Protein AF-A0A1I5N2N3-F1 (afdb_monomer_lite)

InterPro domains:
  IPR013976 Cyclic di-GMP phosphodiesterase CdgJ, HDOD domain [PF08668] (33-201)

pLDDT: mean 91.15, std 7.07, range [46.75, 98.38]

Structure (mmCIF, N/CA/C/O backbone):
data_AF-A0A1I5N2N3-F1
#
_entry.id   AF-A0A1I5N2N3-F1
#
loop_
_atom_site.group_PDB
_atom_site.id
_atom_site.type_symbol
_atom_site.label_atom_id
_atom_site.label_alt_id
_atom_site.label_comp_id
_atom_site.label_asym_id
_atom_site.label_entity_id
_atom_site.label_seq_id
_atom_site.pdbx_PDB_ins_code
_atom_site.Cartn_x
_atom_site.Cartn_y
_atom_site.Cartn_z
_atom_site.occupancy
_atom_site.B_iso_or_equiv
_atom_site.auth_seq_id
_atom_site.auth_comp_id
_atom_site.auth_asym_id
_atom_site.auth_atom_id
_atom_site.pdbx_PDB_model_num
ATOM 1 N N . MET A 1 1 ? -7.487 -4.007 27.132 1.00 71.62 1 MET A N 1
ATOM 2 C CA . MET A 1 1 ? -7.310 -2.762 26.354 1.00 71.62 1 MET A CA 1
ATOM 3 C C . MET A 1 1 ? -5.910 -2.723 25.769 1.00 71.62 1 MET A C 1
ATOM 5 O O . MET A 1 1 ? -4.965 -3.055 26.474 1.00 71.62 1 MET A O 1
ATOM 9 N N . VAL A 1 2 ? -5.792 -2.312 24.505 1.00 77.75 2 VAL A N 1
ATOM 10 C CA . VAL A 1 2 ? -4.512 -2.146 23.801 1.00 77.75 2 VAL A CA 1
ATOM 11 C C . VAL A 1 2 ? -3.657 -1.084 24.503 1.00 77.75 2 VAL A C 1
ATOM 13 O O . VAL A 1 2 ? -4.123 0.030 24.726 1.00 77.75 2 VAL A O 1
ATOM 16 N N . THR A 1 3 ? -2.402 -1.403 24.818 1.00 80.56 3 THR A N 1
ATOM 17 C CA . THR A 1 3 ? -1.424 -0.465 25.397 1.00 80.56 3 THR A CA 1
ATOM 18 C C . THR A 1 3 ? -0.350 -0.065 24.387 1.00 80.56 3 THR A C 1
ATOM 20 O O . THR A 1 3 ? -0.059 -0.794 23.437 1.00 80.56 3 THR A O 1
ATOM 23 N N . GLN A 1 4 ? 0.319 1.068 24.626 1.00 81.38 4 GLN A N 1
ATOM 24 C CA . GLN A 1 4 ? 1.452 1.511 23.804 1.00 81.38 4 GLN A CA 1
ATOM 25 C C . GLN A 1 4 ? 2.573 0.458 23.736 1.00 81.38 4 GLN A C 1
ATOM 27 O O . GLN A 1 4 ? 3.176 0.258 22.682 1.00 81.38 4 GLN A O 1
ATOM 32 N N . GLN A 1 5 ? 2.831 -0.244 24.846 1.00 82.44 5 GLN A N 1
ATOM 33 C CA . GLN A 1 5 ? 3.831 -1.309 24.896 1.00 82.44 5 GLN A CA 1
ATOM 34 C C . GLN A 1 5 ? 3.435 -2.495 24.011 1.00 82.44 5 GLN A C 1
ATOM 36 O O . GLN A 1 5 ? 4.271 -2.976 23.251 1.00 82.44 5 GLN A O 1
ATOM 41 N N . GLN A 1 6 ? 2.170 -2.924 24.044 1.00 80.62 6 GLN A N 1
ATOM 42 C CA . GLN A 1 6 ? 1.688 -4.002 23.176 1.00 80.62 6 GLN A CA 1
ATOM 43 C C . GLN A 1 6 ? 1.762 -3.614 21.698 1.00 80.62 6 GLN A C 1
ATOM 45 O O . GLN A 1 6 ? 2.182 -4.431 20.885 1.00 80.62 6 GLN A O 1
ATOM 50 N N . ILE A 1 7 ? 1.438 -2.365 21.339 1.00 80.50 7 ILE A N 1
ATOM 51 C CA . ILE A 1 7 ? 1.630 -1.872 19.965 1.00 80.50 7 ILE A CA 1
ATOM 52 C C . ILE A 1 7 ? 3.110 -1.936 19.576 1.00 80.50 7 ILE A C 1
ATOM 54 O O . ILE A 1 7 ? 3.443 -2.425 18.499 1.00 80.50 7 ILE A O 1
ATOM 58 N N . ALA A 1 8 ? 4.016 -1.490 20.451 1.00 81.31 8 ALA A N 1
ATOM 59 C CA . ALA A 1 8 ? 5.451 -1.565 20.193 1.00 81.31 8 ALA A CA 1
ATOM 60 C C . ALA A 1 8 ? 5.943 -3.018 20.052 1.00 81.31 8 ALA A C 1
ATOM 62 O O . ALA A 1 8 ? 6.781 -3.306 19.200 1.00 81.31 8 ALA A O 1
ATOM 63 N N . GLU A 1 9 ? 5.422 -3.949 20.851 1.00 83.06 9 GLU A N 1
ATOM 64 C CA . GLU A 1 9 ? 5.708 -5.384 20.744 1.00 83.06 9 GLU A CA 1
ATOM 65 C C . GLU A 1 9 ? 5.152 -5.995 19.455 1.00 83.06 9 GLU A C 1
ATOM 67 O O . GLU A 1 9 ? 5.827 -6.812 18.834 1.00 83.06 9 GLU A O 1
ATOM 72 N N . TYR A 1 10 ? 3.972 -5.564 19.007 1.00 82.81 10 TYR A N 1
ATOM 73 C CA . TYR A 1 10 ? 3.418 -5.938 17.708 1.00 82.81 10 TYR A CA 1
ATOM 74 C C . TYR A 1 10 ? 4.276 -5.421 16.553 1.00 82.81 10 TYR A C 1
ATOM 76 O O . TYR A 1 10 ? 4.622 -6.188 15.658 1.00 82.81 10 TYR A O 1
ATOM 84 N N . LEU A 1 11 ? 4.703 -4.157 16.602 1.00 83.88 11 LEU A N 1
ATOM 85 C CA . LEU A 1 11 ? 5.587 -3.576 15.590 1.00 83.88 11 LEU A CA 1
ATOM 86 C C . LEU A 1 11 ? 6.949 -4.282 15.530 1.00 83.88 11 LEU A C 1
ATOM 88 O O . LEU A 1 11 ? 7.508 -4.416 14.448 1.00 83.88 11 LEU A O 1
ATOM 92 N N . LYS A 1 12 ? 7.460 -4.818 16.647 1.00 84.81 12 LYS A N 1
ATOM 93 C CA . LYS A 1 12 ? 8.670 -5.666 16.651 1.00 84.81 12 LYS A CA 1
ATOM 94 C C . LYS A 1 12 ? 8.487 -7.003 15.921 1.00 84.81 12 LYS A C 1
ATOM 96 O O . LYS A 1 12 ? 9.485 -7.617 15.558 1.00 84.81 12 LYS A O 1
ATOM 101 N N . LYS A 1 13 ? 7.247 -7.472 15.731 1.00 85.56 13 LYS A N 1
ATOM 102 C CA . LYS A 1 13 ? 6.932 -8.697 14.972 1.00 85.56 13 LYS A CA 1
ATOM 103 C C . LYS A 1 13 ? 6.791 -8.439 13.471 1.00 85.56 13 LYS A C 1
ATOM 105 O O . LYS A 1 13 ? 6.726 -9.405 12.715 1.00 85.56 13 LYS A O 1
ATOM 110 N N . VAL A 1 14 ? 6.743 -7.175 13.036 1.00 89.19 14 VAL A N 1
ATOM 111 C CA . VAL A 1 14 ? 6.786 -6.833 11.610 1.00 89.19 14 VAL A CA 1
ATOM 112 C C . VAL A 1 14 ? 8.115 -7.353 11.057 1.00 89.19 14 VAL A C 1
ATOM 114 O O . VAL A 1 14 ? 9.171 -6.962 11.563 1.00 89.19 14 VAL A O 1
ATOM 117 N N . PRO A 1 15 ? 8.095 -8.257 10.063 1.00 89.88 15 PRO A N 1
ATOM 118 C CA . PRO A 1 15 ? 9.317 -8.877 9.586 1.00 89.88 15 PRO A CA 1
ATOM 119 C C . PRO A 1 15 ? 10.218 -7.815 8.940 1.00 89.88 15 PRO A C 1
ATOM 121 O O . PRO A 1 15 ? 9.729 -7.013 8.133 1.00 89.88 15 PRO A O 1
ATOM 124 N N . PRO A 1 16 ? 11.523 -7.793 9.267 1.00 93.06 16 PRO A N 1
ATOM 125 C CA . PRO A 1 16 ? 12.473 -6.956 8.553 1.00 93.06 16 PRO A CA 1
ATOM 126 C C . PRO A 1 16 ? 12.663 -7.477 7.123 1.00 93.06 16 PRO A C 1
ATOM 128 O O . PRO A 1 16 ? 12.283 -8.604 6.793 1.00 93.06 16 PRO A O 1
ATOM 131 N N . LEU A 1 17 ? 13.306 -6.673 6.276 1.00 94.81 17 LEU A N 1
ATOM 132 C CA . LEU A 1 17 ? 13.702 -7.109 4.939 1.00 94.81 17 LEU A CA 1
ATOM 133 C C . LEU A 1 17 ? 14.594 -8.360 5.017 1.00 94.81 17 LEU A C 1
ATOM 135 O O . LEU A 1 17 ? 15.621 -8.358 5.704 1.00 94.81 17 LEU A O 1
ATOM 139 N N . SER A 1 18 ? 14.218 -9.415 4.289 1.00 95.88 18 SER A N 1
ATOM 140 C CA . SER A 1 18 ? 15.077 -10.584 4.079 1.00 95.88 18 SER A CA 1
ATOM 141 C C . SER A 1 18 ? 16.319 -10.198 3.269 1.00 95.88 18 SER A C 1
ATOM 143 O O . SER A 1 18 ? 16.327 -9.180 2.578 1.00 95.88 18 SER A O 1
ATOM 145 N N . GLU A 1 19 ? 17.374 -11.014 3.309 1.00 97.06 19 GLU A N 1
ATOM 146 C CA . GLU A 1 19 ? 18.594 -10.746 2.531 1.00 97.06 19 GLU A CA 1
ATOM 147 C C . GLU A 1 19 ? 18.308 -10.630 1.022 1.00 97.06 19 GLU A C 1
ATOM 149 O O . GLU A 1 19 ? 18.862 -9.753 0.356 1.00 97.06 19 GLU A O 1
ATOM 154 N N . ALA A 1 20 ? 17.394 -11.458 0.501 1.00 97.75 20 ALA A N 1
ATOM 155 C CA . ALA A 1 20 ? 16.938 -11.397 -0.885 1.00 97.75 20 ALA A CA 1
ATOM 156 C C . ALA A 1 20 ? 16.288 -10.042 -1.208 1.00 97.75 20 ALA A C 1
ATOM 158 O O . ALA A 1 20 ? 16.637 -9.417 -2.210 1.00 97.75 20 ALA A O 1
ATOM 159 N N . LEU A 1 21 ? 15.389 -9.556 -0.342 1.00 97.88 21 LEU A N 1
ATOM 160 C CA . LEU A 1 21 ? 14.731 -8.259 -0.512 1.00 97.88 21 LEU A CA 1
ATOM 161 C C . LEU A 1 21 ? 15.721 -7.096 -0.404 1.00 97.88 21 LEU A C 1
ATOM 163 O O . LEU A 1 21 ? 15.704 -6.231 -1.273 1.00 97.88 21 LEU A O 1
ATOM 167 N N . LYS A 1 22 ? 16.615 -7.095 0.596 1.00 97.94 22 LYS A N 1
ATOM 168 C CA . LYS A 1 22 ? 17.629 -6.038 0.778 1.00 97.94 22 LYS A CA 1
ATOM 169 C C . LYS A 1 22 ? 18.490 -5.863 -0.468 1.00 97.94 22 LYS A C 1
ATOM 171 O O . LYS A 1 22 ? 18.525 -4.780 -1.041 1.00 97.94 22 LYS A O 1
ATOM 176 N N . LYS A 1 23 ? 19.089 -6.956 -0.951 1.00 98.25 23 LYS A N 1
ATOM 177 C CA . LYS A 1 23 ? 19.913 -6.940 -2.169 1.00 98.25 23 LYS A CA 1
ATOM 178 C C . LYS A 1 23 ? 19.111 -6.547 -3.410 1.00 98.25 23 LYS A C 1
ATOM 180 O O . LYS A 1 23 ? 19.645 -5.890 -4.298 1.00 98.25 23 LYS A O 1
ATOM 185 N N . SER A 1 24 ? 17.836 -6.937 -3.477 1.00 98.38 24 SER A N 1
ATOM 186 C CA . SER A 1 24 ? 16.958 -6.540 -4.582 1.00 98.38 24 SER A CA 1
ATOM 187 C C . SER A 1 24 ? 16.709 -5.034 -4.580 1.00 98.38 24 SER A C 1
ATOM 189 O O . SER A 1 24 ? 16.868 -4.403 -5.619 1.00 98.38 24 SER A O 1
ATOM 191 N N . PHE A 1 25 ? 16.370 -4.445 -3.430 1.00 97.94 25 PHE A N 1
ATOM 192 C CA . PHE A 1 25 ? 16.178 -3.000 -3.306 1.00 97.94 25 PHE A CA 1
ATOM 193 C C . PHE A 1 25 ? 17.466 -2.227 -3.602 1.00 97.94 25 PHE A C 1
ATOM 195 O O . PHE A 1 25 ? 17.429 -1.319 -4.425 1.00 97.94 25 PHE A O 1
ATOM 202 N N . GLU A 1 26 ? 18.608 -2.633 -3.040 1.00 97.62 26 GLU A N 1
ATOM 203 C CA . GLU A 1 26 ? 19.914 -2.018 -3.326 1.00 97.62 26 GLU A CA 1
ATOM 204 C C . GLU A 1 26 ? 20.241 -2.016 -4.828 1.00 97.62 26 GLU A C 1
ATOM 206 O O . GLU A 1 26 ? 20.684 -1.006 -5.375 1.00 97.62 26 GLU A O 1
ATOM 211 N N . ALA A 1 27 ? 19.997 -3.128 -5.527 1.00 98.19 27 ALA A N 1
ATOM 212 C CA . ALA A 1 27 ? 20.209 -3.203 -6.968 1.00 98.19 27 ALA A CA 1
ATOM 213 C C . ALA A 1 27 ? 19.233 -2.293 -7.740 1.00 98.19 27 ALA A C 1
ATOM 215 O O . ALA A 1 27 ? 19.652 -1.575 -8.647 1.00 98.19 27 ALA A O 1
ATOM 216 N N . LEU A 1 28 ? 17.955 -2.252 -7.342 1.00 97.38 28 LEU A N 1
ATOM 217 C CA . LEU A 1 28 ? 16.941 -1.377 -7.946 1.00 97.38 28 LEU A CA 1
ATOM 218 C C . LEU A 1 28 ? 17.253 0.113 -7.750 1.00 97.38 28 LEU A C 1
ATOM 220 O O . LEU A 1 28 ? 16.996 0.893 -8.664 1.00 97.38 28 LEU A O 1
ATOM 224 N N . GLU A 1 29 ? 17.809 0.518 -6.603 1.00 94.19 29 GLU A N 1
ATOM 225 C CA . GLU A 1 29 ? 18.262 1.902 -6.379 1.00 94.19 29 GLU A CA 1
ATOM 226 C C . GLU A 1 29 ? 19.413 2.301 -7.309 1.00 94.19 29 GLU A C 1
ATOM 228 O O . GLU A 1 29 ? 19.493 3.445 -7.747 1.00 94.19 29 GLU A O 1
ATOM 233 N N . ASN A 1 30 ? 20.266 1.346 -7.678 1.00 95.62 30 ASN A N 1
ATOM 234 C CA . ASN A 1 30 ? 21.363 1.566 -8.620 1.00 95.62 30 ASN A CA 1
ATOM 235 C C . ASN A 1 30 ? 20.950 1.388 -10.094 1.00 95.62 30 ASN A C 1
ATOM 237 O O . ASN A 1 30 ? 21.800 1.436 -10.983 1.00 95.62 30 ASN A O 1
ATOM 241 N N . GLY A 1 31 ? 19.664 1.147 -10.369 1.00 95.62 31 GLY A N 1
ATOM 242 C CA . GLY A 1 31 ? 19.161 0.865 -11.714 1.00 95.62 31 GLY A CA 1
ATOM 243 C C . GLY A 1 31 ? 19.540 -0.515 -12.268 1.00 95.62 31 GLY A C 1
ATOM 244 O O . GLY A 1 31 ? 19.290 -0.792 -13.442 1.00 95.62 31 GLY A O 1
ATOM 245 N N . ASP A 1 32 ? 20.113 -1.400 -11.448 1.00 97.50 32 ASP A N 1
ATOM 246 C CA . ASP A 1 32 ? 20.528 -2.748 -11.838 1.00 97.50 32 ASP A CA 1
ATOM 247 C C . ASP A 1 32 ? 19.366 -3.743 -11.725 1.00 97.50 32 ASP A C 1
ATOM 249 O O . ASP A 1 32 ? 19.225 -4.516 -10.773 1.00 97.50 32 ASP A O 1
ATOM 253 N N . LEU A 1 33 ? 18.511 -3.733 -12.744 1.00 97.00 33 LEU A N 1
ATOM 254 C CA . LEU A 1 33 ? 17.358 -4.623 -12.827 1.00 97.00 33 LEU A CA 1
ATOM 255 C C . LEU A 1 33 ? 17.757 -6.112 -12.882 1.00 97.00 33 LEU A C 1
ATOM 257 O O . LEU A 1 33 ? 17.044 -6.970 -12.356 1.00 97.00 33 LEU A O 1
ATOM 261 N N . ALA A 1 34 ? 18.900 -6.429 -13.498 1.00 97.38 34 ALA A N 1
ATOM 262 C CA . ALA A 1 34 ? 19.395 -7.799 -13.612 1.00 97.38 34 ALA A CA 1
ATOM 263 C C . ALA A 1 34 ? 19.918 -8.317 -12.264 1.00 97.38 34 ALA A C 1
ATOM 265 O O . ALA A 1 34 ? 19.591 -9.437 -11.860 1.00 97.38 34 ALA A O 1
ATOM 266 N N . GLY A 1 35 ? 20.676 -7.490 -11.539 1.00 98.06 35 GLY A N 1
ATOM 267 C CA . GLY A 1 35 ? 21.102 -7.764 -10.170 1.00 98.06 35 GLY A CA 1
ATOM 268 C C . GLY A 1 35 ? 19.915 -7.938 -9.231 1.00 98.06 35 GLY A C 1
ATOM 269 O O . GLY A 1 35 ? 19.889 -8.895 -8.455 1.00 98.06 35 GLY A O 1
ATOM 270 N N . ALA A 1 36 ? 18.890 -7.093 -9.369 1.00 98.38 36 ALA A N 1
ATOM 271 C CA . ALA A 1 36 ? 17.665 -7.197 -8.586 1.00 98.38 36 ALA A CA 1
ATOM 272 C C . ALA A 1 36 ? 16.912 -8.509 -8.849 1.00 98.38 36 ALA A C 1
ATOM 274 O O . ALA A 1 36 ? 16.551 -9.210 -7.905 1.00 98.38 36 ALA A O 1
ATOM 275 N N . SER A 1 37 ? 16.743 -8.884 -10.121 1.00 98.19 37 SER A N 1
ATOM 276 C CA . SER A 1 37 ? 16.146 -10.166 -10.519 1.00 98.19 37 SER A CA 1
ATOM 277 C C . SER A 1 37 ? 16.902 -11.350 -9.908 1.00 98.19 37 SER A C 1
ATOM 279 O O . SER A 1 37 ? 16.306 -12.229 -9.282 1.00 98.19 37 SER A O 1
ATOM 281 N N . LYS A 1 38 ? 18.238 -11.348 -10.016 1.00 98.31 38 LYS A N 1
ATOM 282 C CA . LYS A 1 38 ? 19.094 -12.406 -9.467 1.00 98.31 38 LYS A CA 1
ATOM 283 C C . LYS A 1 38 ? 19.003 -12.495 -7.942 1.00 98.31 38 LYS A C 1
ATOM 285 O O . LYS A 1 38 ? 18.980 -13.600 -7.406 1.00 98.31 38 LYS A O 1
ATOM 290 N N . ALA A 1 39 ? 18.966 -11.357 -7.251 1.00 98.38 39 ALA A N 1
ATOM 291 C CA . ALA A 1 39 ? 18.820 -11.303 -5.802 1.00 98.38 39 ALA A CA 1
ATOM 292 C C . ALA A 1 39 ? 17.453 -11.844 -5.358 1.00 98.38 39 ALA A C 1
ATOM 294 O O . ALA A 1 39 ? 17.399 -12.739 -4.513 1.00 98.38 39 ALA A O 1
ATOM 295 N N . ALA A 1 40 ? 16.365 -11.380 -5.974 1.00 97.75 40 ALA A N 1
ATOM 296 C CA . ALA A 1 40 ? 15.011 -11.844 -5.684 1.00 97.75 40 ALA A CA 1
ATOM 297 C C . ALA A 1 40 ? 14.837 -13.342 -5.962 1.00 97.75 40 ALA A C 1
ATOM 299 O O . ALA A 1 40 ? 14.172 -14.033 -5.198 1.00 97.75 40 ALA A O 1
ATOM 300 N N . ALA A 1 41 ? 15.488 -13.871 -7.003 1.00 97.38 41 ALA A N 1
ATOM 301 C CA . ALA A 1 41 ? 15.437 -15.289 -7.361 1.00 97.38 41 ALA A CA 1
ATOM 302 C C . ALA A 1 41 ? 16.044 -16.234 -6.311 1.00 97.38 41 ALA A C 1
ATOM 304 O O . ALA A 1 41 ? 15.809 -17.441 -6.374 1.00 97.38 41 ALA A O 1
ATOM 305 N N . THR A 1 42 ? 16.786 -15.709 -5.330 1.00 97.94 42 THR A N 1
ATOM 306 C CA . THR A 1 42 ? 17.245 -16.504 -4.179 1.00 97.94 42 THR A CA 1
ATOM 307 C C . THR A 1 42 ? 16.112 -16.865 -3.212 1.00 97.94 42 THR A C 1
ATOM 309 O O . THR A 1 42 ? 16.267 -17.800 -2.429 1.00 97.94 42 THR A O 1
ATOM 312 N N . ASP A 1 43 ? 14.964 -16.185 -3.307 1.00 97.19 43 ASP A N 1
ATOM 313 C CA . ASP A 1 43 ? 13.733 -16.504 -2.589 1.00 97.19 43 ASP A CA 1
ATOM 314 C C . ASP A 1 43 ? 12.615 -16.876 -3.589 1.00 97.19 43 ASP A C 1
ATOM 316 O O . ASP A 1 43 ? 11.992 -16.003 -4.210 1.00 97.19 43 ASP A O 1
ATOM 320 N N . PRO A 1 44 ? 12.310 -18.178 -3.755 1.00 95.50 44 PRO A N 1
ATOM 321 C CA . PRO A 1 44 ? 11.277 -18.634 -4.680 1.00 95.50 44 PRO A CA 1
ATOM 322 C C . PRO A 1 44 ? 9.881 -18.066 -4.398 1.00 95.50 44 PRO A C 1
ATOM 324 O O . PRO A 1 44 ? 9.067 -17.998 -5.320 1.00 95.50 44 PRO A O 1
ATOM 327 N N . ALA A 1 45 ? 9.582 -17.651 -3.159 1.00 96.31 45 ALA A N 1
ATOM 328 C CA . ALA A 1 45 ? 8.284 -17.075 -2.820 1.00 96.31 45 ALA A CA 1
ATOM 329 C C . ALA A 1 45 ? 8.096 -15.692 -3.461 1.00 96.31 45 ALA A C 1
ATOM 331 O O . ALA A 1 45 ? 7.000 -15.396 -3.943 1.00 96.31 45 ALA A O 1
ATOM 332 N N . ILE A 1 46 ? 9.165 -14.889 -3.542 1.00 97.25 46 ILE A N 1
ATOM 333 C CA . ILE A 1 46 ? 9.150 -13.589 -4.229 1.00 97.25 46 ILE A CA 1
ATOM 334 C C . ILE A 1 46 ? 8.857 -13.798 -5.713 1.00 97.25 46 ILE A C 1
ATOM 336 O O . ILE A 1 46 ? 7.944 -13.184 -6.266 1.00 97.25 46 ILE A O 1
ATOM 340 N N . ILE A 1 47 ? 9.594 -14.704 -6.362 1.00 97.06 47 ILE A N 1
ATOM 341 C CA . ILE A 1 47 ? 9.409 -14.977 -7.792 1.00 97.06 47 ILE A CA 1
ATOM 342 C C . ILE A 1 47 ? 8.022 -15.539 -8.069 1.00 97.06 47 ILE A C 1
ATOM 344 O O . ILE A 1 47 ? 7.369 -15.101 -9.013 1.00 97.06 47 ILE A O 1
ATOM 348 N N . TYR A 1 48 ? 7.540 -16.466 -7.240 1.00 95.38 48 TYR A N 1
ATOM 349 C CA . TYR A 1 48 ? 6.191 -17.000 -7.374 1.00 95.38 48 TYR A CA 1
ATOM 350 C C . TYR A 1 48 ? 5.138 -15.889 -7.282 1.00 95.38 48 TYR A C 1
ATOM 352 O O . TYR A 1 48 ? 4.263 -15.812 -8.141 1.00 95.38 48 TYR A O 1
ATOM 360 N N . TYR A 1 49 ? 5.252 -14.997 -6.294 1.00 95.12 49 TYR A N 1
ATOM 361 C CA . TYR A 1 49 ? 4.346 -13.861 -6.134 1.00 95.12 49 TYR A CA 1
ATOM 362 C C . TYR A 1 49 ? 4.347 -12.940 -7.364 1.00 95.12 49 TYR A C 1
ATOM 364 O O . TYR A 1 49 ? 3.290 -12.679 -7.939 1.00 95.12 49 TYR A O 1
ATOM 372 N N . LEU A 1 50 ? 5.524 -12.505 -7.825 1.00 95.31 50 LEU A N 1
ATOM 373 C CA . LEU A 1 50 ? 5.640 -11.629 -8.997 1.00 95.31 50 LEU A CA 1
ATOM 374 C C . LEU A 1 50 ? 5.122 -12.309 -10.270 1.00 95.31 50 LEU A C 1
ATOM 376 O O . LEU A 1 50 ? 4.442 -11.680 -11.082 1.00 95.31 50 LEU A O 1
ATOM 380 N N . LYS A 1 51 ? 5.381 -13.612 -10.418 1.00 94.19 51 LYS A N 1
ATOM 381 C CA . LYS A 1 51 ? 4.892 -14.425 -11.532 1.00 94.19 51 LYS A CA 1
ATOM 382 C C . LYS A 1 51 ? 3.365 -14.454 -11.587 1.00 94.19 51 LYS A C 1
ATOM 384 O O . LYS A 1 51 ? 2.810 -14.307 -12.674 1.00 94.19 51 LYS A O 1
ATOM 389 N N . GLN A 1 52 ? 2.685 -14.629 -10.451 1.00 91.75 52 GLN A N 1
ATOM 390 C CA . GLN A 1 52 ? 1.216 -14.615 -10.403 1.00 91.75 52 GLN A CA 1
ATOM 391 C C . GLN A 1 52 ? 0.647 -13.273 -10.884 1.00 91.75 52 GLN A C 1
ATOM 393 O O . GLN A 1 52 ? -0.353 -13.240 -11.595 1.00 91.75 52 GLN A O 1
ATOM 398 N N . ILE A 1 53 ? 1.314 -12.169 -10.545 1.00 89.06 53 ILE A N 1
ATOM 399 C CA . ILE A 1 53 ? 0.880 -10.824 -10.934 1.00 89.06 53 ILE A CA 1
ATOM 400 C C . ILE A 1 53 ? 1.092 -10.586 -12.428 1.00 89.06 53 ILE A C 1
ATOM 402 O O . ILE A 1 53 ? 0.152 -10.189 -13.117 1.00 89.06 53 ILE A O 1
ATOM 406 N N . VAL A 1 54 ? 2.293 -10.862 -12.944 1.00 89.25 54 VAL A N 1
ATOM 407 C CA . VAL A 1 54 ? 2.629 -10.656 -14.364 1.00 89.25 54 VAL A CA 1
ATOM 408 C C . VAL A 1 54 ? 1.784 -11.533 -15.286 1.00 89.25 54 VAL A C 1
ATOM 410 O O . VAL A 1 54 ? 1.447 -11.110 -16.384 1.00 89.25 54 VAL A O 1
ATOM 413 N N . ASN A 1 55 ? 1.392 -12.729 -14.846 1.00 88.88 55 ASN A N 1
ATOM 414 C CA . ASN A 1 55 ? 0.535 -13.623 -15.630 1.00 88.88 55 ASN A CA 1
ATOM 415 C C . ASN A 1 55 ? -0.965 -13.416 -15.392 1.00 88.88 55 ASN A C 1
ATOM 417 O O . ASN A 1 55 ? -1.782 -14.186 -15.897 1.00 88.88 55 ASN A O 1
ATOM 421 N N . SER A 1 56 ? -1.353 -12.390 -14.633 1.00 84.88 56 SER A N 1
ATOM 422 C CA . SER A 1 56 ? -2.762 -12.034 -14.496 1.00 84.88 56 SER A CA 1
ATOM 423 C C . SER A 1 56 ? -3.325 -11.487 -15.814 1.00 84.88 56 SER A C 1
ATOM 425 O O . SER A 1 56 ? -2.600 -10.961 -16.664 1.00 84.88 56 SER A O 1
ATOM 427 N N . ALA A 1 57 ? -4.651 -11.552 -15.967 1.00 72.19 57 ALA A N 1
ATOM 428 C CA . ALA A 1 57 ? -5.345 -11.057 -17.159 1.00 72.19 57 ALA A CA 1
ATOM 429 C C . ALA A 1 57 ? -5.035 -9.580 -17.484 1.00 72.19 57 ALA A C 1
ATOM 431 O O . ALA A 1 57 ? -5.133 -9.179 -18.640 1.00 72.19 57 ALA A O 1
ATOM 432 N N . ALA A 1 58 ? -4.619 -8.790 -16.488 1.00 68.56 58 ALA A N 1
ATOM 433 C CA . ALA A 1 58 ? -4.282 -7.379 -16.644 1.00 68.56 58 ALA A CA 1
ATOM 434 C C . ALA A 1 58 ? -3.095 -7.122 -17.593 1.00 68.56 58 ALA A C 1
ATOM 436 O O . ALA A 1 58 ? -3.057 -6.073 -18.230 1.00 68.56 58 ALA A O 1
ATOM 437 N N . PHE A 1 59 ? -2.151 -8.062 -17.716 1.00 68.50 59 PHE A N 1
ATOM 438 C CA . PHE A 1 59 ? -0.974 -7.906 -18.581 1.00 68.50 59 PHE A CA 1
ATOM 439 C C . PHE A 1 59 ? -1.144 -8.528 -19.977 1.00 68.50 59 PHE A C 1
ATOM 441 O O . PHE A 1 59 ? -0.378 -8.218 -20.886 1.00 68.50 59 PHE A O 1
ATOM 448 N N . GLY A 1 60 ? -2.150 -9.387 -20.174 1.00 68.00 60 GLY A N 1
ATOM 449 C CA . GLY A 1 60 ? -2.553 -9.862 -21.503 1.00 68.00 60 GLY A CA 1
ATOM 450 C C . GLY A 1 60 ? -1.522 -10.715 -22.259 1.00 68.00 60 GLY A C 1
ATOM 451 O O . GLY A 1 60 ? -1.586 -10.798 -23.489 1.00 68.00 60 GLY A O 1
ATOM 452 N N . PHE A 1 61 ? -0.567 -11.351 -21.572 1.00 77.38 61 PHE A N 1
ATOM 453 C CA . PHE A 1 61 ? 0.411 -12.224 -22.226 1.00 77.38 61 PHE A CA 1
ATOM 454 C C . PHE A 1 61 ? -0.242 -13.501 -22.775 1.00 77.38 61 PHE A C 1
ATOM 456 O O . PHE A 1 61 ? -1.006 -14.175 -22.089 1.00 77.38 61 PHE A O 1
ATOM 463 N N . ARG A 1 62 ? 0.088 -13.857 -24.028 1.00 72.69 62 ARG A N 1
ATOM 464 C CA . ARG A 1 62 ? -0.396 -15.093 -24.679 1.00 72.69 62 ARG A CA 1
ATOM 465 C C . ARG A 1 62 ? 0.212 -16.361 -24.078 1.00 72.69 62 ARG A C 1
ATOM 467 O O . ARG A 1 62 ? -0.439 -17.398 -24.081 1.00 72.69 62 ARG A O 1
ATOM 474 N N . ASN A 1 63 ? 1.457 -16.264 -23.618 1.00 81.81 63 ASN A N 1
ATOM 475 C CA . ASN A 1 63 ? 2.205 -17.352 -23.000 1.00 81.81 63 ASN A CA 1
ATOM 476 C C . ASN A 1 63 ? 2.589 -16.951 -21.580 1.00 81.81 63 ASN A C 1
ATOM 478 O O . ASN A 1 63 ? 2.842 -15.774 -21.321 1.00 81.81 63 ASN A O 1
ATOM 482 N N . GLU A 1 64 ? 2.676 -17.941 -20.696 1.00 89.12 64 GLU A N 1
ATOM 483 C CA . GLU A 1 64 ? 3.093 -17.723 -19.316 1.00 89.12 64 GLU A CA 1
ATOM 484 C C . GLU A 1 64 ? 4.545 -17.217 -19.259 1.00 89.12 64 GLU A C 1
ATOM 486 O O . GLU A 1 64 ? 5.462 -17.830 -19.808 1.00 89.12 64 GLU A O 1
ATOM 491 N N . VAL A 1 65 ? 4.756 -16.098 -18.572 1.00 90.88 65 VAL A N 1
ATOM 492 C CA . VAL A 1 65 ? 6.071 -15.545 -18.255 1.00 90.88 65 VAL A CA 1
ATOM 493 C C . VAL A 1 65 ? 6.618 -16.281 -17.035 1.00 90.88 65 VAL A C 1
ATOM 495 O O . VAL A 1 65 ? 6.042 -16.206 -15.949 1.00 90.88 65 VAL A O 1
ATOM 498 N N . THR A 1 66 ? 7.729 -16.999 -17.198 1.00 90.31 66 THR A N 1
ATOM 499 C CA . THR A 1 66 ? 8.325 -17.814 -16.123 1.00 90.31 66 THR A CA 1
ATOM 500 C C . THR A 1 66 ? 9.706 -17.345 -15.683 1.00 90.31 66 THR A C 1
ATOM 502 O O . THR A 1 66 ? 10.109 -17.650 -14.564 1.00 90.31 66 THR A O 1
ATOM 505 N N . ASP A 1 67 ? 10.443 -16.650 -16.550 1.00 94.62 67 ASP A N 1
ATOM 506 C CA . ASP A 1 67 ? 11.814 -16.222 -16.273 1.00 94.62 67 ASP A CA 1
ATOM 507 C C . ASP A 1 67 ? 11.842 -14.980 -15.357 1.00 94.62 67 ASP A C 1
ATOM 509 O O . ASP A 1 67 ? 11.215 -13.970 -15.693 1.00 94.62 67 ASP A O 1
ATOM 513 N N . PRO A 1 68 ? 12.574 -15.004 -14.223 1.00 94.88 68 PRO A N 1
ATOM 514 C CA . PRO A 1 68 ? 12.685 -13.858 -13.321 1.00 94.88 68 PRO A CA 1
ATOM 515 C C . PRO A 1 68 ? 13.175 -12.576 -13.998 1.00 94.88 68 PRO A C 1
ATOM 517 O O . PRO A 1 68 ? 12.651 -11.499 -13.723 1.00 94.88 68 PRO A O 1
ATOM 520 N N . SER A 1 69 ? 14.140 -12.667 -14.915 1.00 95.69 69 SER A N 1
ATOM 521 C CA . SER A 1 69 ? 14.678 -11.477 -15.583 1.00 95.69 69 SER A CA 1
ATOM 522 C C . SER A 1 69 ? 13.636 -10.863 -16.508 1.00 95.69 69 SER A C 1
ATOM 524 O O . SER A 1 69 ? 13.442 -9.652 -16.483 1.00 95.69 69 SER A O 1
ATOM 526 N N . GLN A 1 70 ? 12.896 -11.694 -17.244 1.00 94.94 70 GLN A N 1
ATOM 527 C CA . GLN A 1 70 ? 11.769 -11.249 -18.058 1.00 94.94 70 GLN A CA 1
ATOM 528 C C . GLN A 1 70 ? 10.669 -10.592 -17.210 1.00 94.94 70 GLN A C 1
ATOM 530 O O . GLN A 1 70 ? 10.178 -9.528 -17.586 1.00 94.94 70 GLN A O 1
ATOM 535 N N . ILE A 1 71 ? 10.312 -11.182 -16.061 1.00 95.81 71 ILE A N 1
ATOM 536 C CA . ILE A 1 71 ? 9.349 -10.608 -15.101 1.00 95.81 71 ILE A CA 1
ATOM 537 C C . ILE A 1 71 ? 9.790 -9.199 -14.694 1.00 95.81 71 ILE A C 1
ATOM 539 O O . ILE A 1 71 ? 9.013 -8.251 -14.801 1.00 95.81 71 ILE A O 1
ATOM 543 N N . PHE A 1 72 ? 11.045 -9.046 -14.271 1.00 97.12 72 PHE A N 1
ATOM 544 C CA . PHE A 1 72 ? 11.580 -7.756 -13.846 1.00 97.12 72 PHE A CA 1
ATOM 545 C C . PHE A 1 72 ? 11.623 -6.749 -15.004 1.00 97.12 72 PHE A C 1
ATOM 547 O O . PHE A 1 72 ? 11.241 -5.598 -14.811 1.00 97.12 72 PHE A O 1
ATOM 554 N N . SER A 1 73 ? 12.025 -7.168 -16.211 1.00 94.62 73 SER A N 1
ATOM 555 C CA . SER A 1 73 ? 12.033 -6.318 -17.413 1.00 94.62 73 SER A CA 1
ATOM 556 C C . SER A 1 73 ? 10.650 -5.809 -17.808 1.00 94.62 73 SER A C 1
ATOM 558 O O . SER A 1 73 ? 10.530 -4.650 -18.187 1.00 94.62 73 SER A O 1
ATOM 560 N N . ILE A 1 74 ? 9.613 -6.645 -17.709 1.00 93.31 74 ILE A N 1
ATOM 561 C CA . ILE A 1 74 ? 8.226 -6.249 -18.001 1.00 93.31 74 ILE A CA 1
ATOM 562 C C . ILE A 1 74 ? 7.737 -5.199 -17.005 1.00 93.31 74 ILE A C 1
ATOM 564 O O . ILE A 1 74 ? 7.069 -4.245 -17.390 1.00 93.31 74 ILE A O 1
ATOM 568 N N . LEU A 1 75 ? 8.035 -5.407 -15.723 1.00 93.69 75 LEU A N 1
ATOM 569 C CA . LEU A 1 75 ? 7.547 -4.552 -14.648 1.00 93.69 75 LEU A CA 1
ATOM 570 C C . LEU A 1 75 ? 8.309 -3.221 -14.581 1.00 93.69 75 LEU A C 1
ATOM 572 O O . LEU A 1 75 ? 7.711 -2.188 -14.299 1.00 93.69 75 LEU A O 1
ATOM 576 N N . GLY A 1 76 ? 9.617 -3.230 -14.836 1.00 95.38 76 GLY A N 1
ATOM 577 C CA . GLY A 1 76 ? 10.472 -2.064 -14.632 1.00 95.38 76 GLY A CA 1
ATOM 578 C C . GLY A 1 76 ? 10.733 -1.766 -13.150 1.00 95.38 76 GLY A C 1
ATOM 579 O O . GLY A 1 76 ? 10.135 -2.349 -12.245 1.00 95.38 76 GLY A O 1
ATOM 580 N N . ILE A 1 77 ? 11.669 -0.851 -12.885 1.00 96.31 77 ILE A N 1
ATOM 581 C CA . ILE A 1 77 ? 12.227 -0.624 -11.539 1.00 96.31 77 ILE A CA 1
ATOM 582 C C . ILE A 1 77 ? 11.146 -0.221 -10.530 1.00 96.31 77 ILE A C 1
ATOM 584 O O . ILE A 1 77 ? 11.019 -0.845 -9.474 1.00 96.31 77 ILE A O 1
ATOM 588 N N . ALA A 1 78 ? 10.363 0.812 -10.845 1.00 95.81 78 ALA A N 1
ATOM 589 C CA . ALA A 1 78 ? 9.402 1.385 -9.910 1.00 95.81 78 ALA A CA 1
ATOM 590 C C . ALA A 1 78 ? 8.289 0.396 -9.538 1.00 95.81 78 ALA A C 1
ATOM 592 O O . ALA A 1 78 ? 7.964 0.229 -8.358 1.00 95.81 78 ALA A O 1
ATOM 593 N N . ARG A 1 79 ? 7.755 -0.333 -10.528 1.00 95.06 79 ARG A N 1
ATOM 594 C CA . ARG A 1 79 ? 6.715 -1.337 -10.290 1.00 95.06 79 ARG A CA 1
ATOM 595 C C . ARG A 1 79 ? 7.253 -2.551 -9.541 1.00 95.06 79 ARG A C 1
ATOM 597 O O . ARG A 1 79 ? 6.557 -3.057 -8.666 1.00 95.06 79 ARG A O 1
ATOM 604 N N . VAL A 1 80 ? 8.484 -2.995 -9.818 1.00 97.38 80 VAL A N 1
ATOM 605 C CA . VAL A 1 80 ? 9.124 -4.047 -9.012 1.00 97.38 80 VAL A CA 1
ATOM 606 C C . VAL A 1 80 ? 9.228 -3.601 -7.554 1.00 97.38 80 VAL A C 1
ATOM 608 O O . VAL A 1 80 ? 8.786 -4.349 -6.688 1.00 97.38 80 VAL A O 1
ATOM 611 N N . LYS A 1 81 ? 9.721 -2.388 -7.259 1.00 97.31 81 LYS A N 1
ATOM 612 C CA . LYS A 1 81 ? 9.796 -1.882 -5.872 1.00 97.31 81 LYS A CA 1
ATOM 613 C C . LYS A 1 81 ? 8.427 -1.904 -5.182 1.00 97.31 81 LYS A C 1
ATOM 615 O O . LYS A 1 81 ? 8.302 -2.458 -4.090 1.00 97.31 81 LYS A O 1
ATOM 620 N N . GLN A 1 82 ? 7.392 -1.380 -5.843 1.00 97.25 82 GLN A N 1
ATOM 621 C CA . GLN A 1 82 ? 6.020 -1.395 -5.325 1.00 97.25 82 GLN A CA 1
ATOM 622 C C . GLN A 1 82 ? 5.541 -2.823 -5.019 1.00 97.25 82 GLN A C 1
ATOM 624 O O . GLN A 1 82 ? 4.976 -3.068 -3.953 1.00 97.25 82 GLN A O 1
ATOM 629 N N . LEU A 1 83 ? 5.792 -3.772 -5.925 1.00 97.12 83 LEU A N 1
ATOM 630 C CA . LEU A 1 83 ? 5.377 -5.163 -5.764 1.00 97.12 83 LEU A CA 1
ATOM 631 C C . LEU A 1 83 ? 6.195 -5.925 -4.717 1.00 97.12 83 LEU A C 1
ATOM 633 O O . LEU A 1 83 ? 5.642 -6.795 -4.052 1.00 97.12 83 LEU A O 1
ATOM 637 N N . LEU A 1 84 ? 7.472 -5.596 -4.514 1.00 97.81 84 LEU A N 1
ATOM 638 C CA . LEU A 1 84 ? 8.261 -6.162 -3.418 1.00 97.81 84 LEU A CA 1
ATOM 639 C C . LEU A 1 84 ? 7.709 -5.713 -2.058 1.00 97.81 84 LEU A C 1
ATOM 641 O O . LEU A 1 84 ? 7.549 -6.546 -1.169 1.00 97.81 84 LEU A O 1
ATOM 645 N N . TYR A 1 85 ? 7.314 -4.445 -1.901 1.00 97.75 85 TYR A N 1
ATOM 646 C CA . TYR A 1 85 ? 6.601 -4.015 -0.692 1.00 97.75 85 TYR A CA 1
ATOM 647 C C . TYR A 1 85 ? 5.228 -4.683 -0.563 1.00 97.75 85 TYR A C 1
ATOM 649 O O . TYR A 1 85 ? 4.858 -5.126 0.524 1.00 97.75 85 TYR A O 1
ATOM 657 N N . ALA A 1 86 ? 4.481 -4.826 -1.659 1.00 96.69 86 ALA A N 1
ATOM 658 C CA . ALA A 1 86 ? 3.199 -5.525 -1.644 1.00 96.69 86 ALA A CA 1
ATOM 659 C C . ALA A 1 86 ? 3.352 -7.007 -1.244 1.00 96.69 86 ALA A C 1
ATOM 661 O O . ALA A 1 86 ? 2.544 -7.513 -0.464 1.00 96.69 86 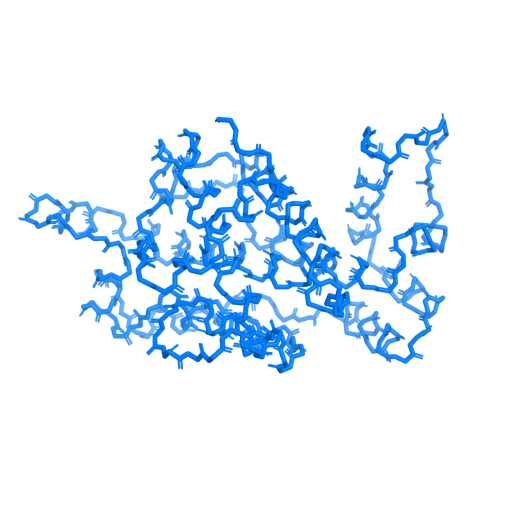ALA A O 1
ATOM 662 N N . PHE A 1 87 ? 4.427 -7.673 -1.679 1.00 96.81 87 PHE A N 1
ATOM 663 C CA . PHE A 1 87 ? 4.808 -9.017 -1.240 1.00 96.81 87 PHE A CA 1
ATOM 664 C C . PHE A 1 87 ? 5.069 -9.077 0.269 1.00 96.81 87 PHE A C 1
ATOM 666 O O . PHE A 1 87 ? 4.621 -10.017 0.931 1.00 96.81 87 PHE A O 1
ATOM 673 N N . MET A 1 88 ? 5.751 -8.079 0.838 1.00 96.44 88 MET A N 1
ATOM 674 C CA . MET A 1 88 ? 5.973 -8.019 2.287 1.00 96.44 88 MET A CA 1
ATOM 675 C C . MET A 1 88 ? 4.658 -7.906 3.055 1.00 96.44 88 MET A C 1
ATOM 677 O O . MET A 1 88 ? 4.437 -8.643 4.016 1.00 96.44 88 MET A O 1
ATOM 681 N N . VAL A 1 89 ? 3.751 -7.041 2.596 1.00 95.62 89 VAL A N 1
ATOM 682 C CA . VAL A 1 89 ? 2.407 -6.924 3.174 1.00 95.62 89 VAL A CA 1
ATOM 683 C C . VAL A 1 89 ? 1.650 -8.244 3.051 1.00 95.62 89 VAL A C 1
ATOM 685 O O . VAL A 1 89 ? 1.072 -8.711 4.028 1.00 95.62 89 VAL A O 1
ATOM 688 N N . HIS A 1 90 ? 1.688 -8.877 1.879 1.00 92.94 90 HIS A N 1
ATOM 689 C CA . HIS A 1 90 ? 1.040 -10.162 1.630 1.00 92.94 90 HIS A CA 1
ATOM 690 C C . HIS A 1 90 ? 1.578 -11.278 2.537 1.00 92.94 90 HIS A C 1
ATOM 692 O O . HIS A 1 90 ? 0.814 -12.125 2.991 1.00 92.94 90 HIS A O 1
ATOM 698 N N . SER A 1 91 ? 2.881 -11.268 2.815 1.00 92.19 91 SER A N 1
ATOM 699 C CA . SER A 1 91 ? 3.542 -12.241 3.690 1.00 92.19 91 SER A CA 1
ATOM 700 C C . SER A 1 91 ? 3.208 -12.025 5.168 1.00 92.19 91 SER A C 1
ATOM 702 O O . SER A 1 91 ? 3.188 -12.981 5.939 1.00 92.19 91 SER A O 1
ATOM 704 N N . MET A 1 92 ? 2.936 -10.778 5.560 1.00 91.38 92 MET A N 1
ATOM 705 C CA . MET A 1 92 ? 2.520 -10.407 6.913 1.00 91.38 92 MET A CA 1
ATOM 706 C C . MET A 1 92 ? 1.011 -10.596 7.140 1.00 91.38 92 MET A C 1
ATOM 708 O O . MET A 1 92 ? 0.589 -10.782 8.280 1.00 91.38 92 MET A O 1
ATOM 712 N N . ALA A 1 93 ? 0.199 -10.537 6.078 1.00 92.06 93 ALA A N 1
ATOM 713 C CA . ALA A 1 93 ? -1.252 -10.652 6.164 1.00 92.06 93 ALA A CA 1
ATOM 714 C C . ALA A 1 93 ? -1.668 -11.982 6.822 1.00 92.06 93 ALA A C 1
ATOM 716 O O . ALA A 1 93 ? -1.178 -13.051 6.434 1.00 92.06 93 ALA A O 1
ATOM 717 N N . PRO A 1 94 ? -2.577 -11.955 7.813 1.00 90.69 94 PRO A N 1
ATOM 718 C CA . PRO A 1 94 ? -2.953 -13.162 8.524 1.00 90.69 94 PRO A CA 1
ATOM 719 C C . PRO A 1 94 ? -3.745 -14.102 7.609 1.00 90.69 94 PRO A C 1
ATOM 721 O O . PRO A 1 94 ? -4.508 -13.686 6.738 1.00 90.69 94 PRO A O 1
ATOM 724 N N . LYS A 1 95 ? -3.617 -15.413 7.845 1.00 88.62 95 LYS A N 1
ATOM 725 C CA . LYS A 1 95 ? -4.460 -16.415 7.162 1.00 88.62 95 LYS A CA 1
ATOM 726 C C . LYS A 1 95 ? -5.938 -16.272 7.534 1.00 88.62 95 LYS A C 1
ATOM 728 O O . LYS A 1 95 ? -6.802 -16.642 6.745 1.00 88.62 95 LYS A O 1
ATOM 733 N N . LYS A 1 96 ? -6.204 -15.778 8.744 1.00 91.38 96 LYS A N 1
ATOM 734 C CA . LYS A 1 96 ? -7.529 -15.481 9.278 1.00 91.38 96 LYS A CA 1
ATOM 735 C C . LYS A 1 96 ? -7.468 -14.123 9.966 1.00 91.38 96 LYS A C 1
ATOM 737 O O . LYS A 1 96 ? -6.704 -13.972 10.914 1.00 91.38 96 LYS A O 1
ATOM 742 N N . TRP A 1 97 ? -8.267 -13.184 9.478 1.00 93.62 97 TRP A N 1
ATOM 743 C CA . TRP A 1 97 ? -8.451 -11.878 10.096 1.00 93.62 97 TRP A CA 1
ATOM 744 C C . TRP A 1 97 ? -9.283 -12.043 11.368 1.00 93.62 97 TRP A C 1
ATOM 746 O O . TRP A 1 97 ? -10.293 -12.755 11.365 1.00 93.62 97 TRP A O 1
ATOM 756 N N . ASN A 1 98 ? -8.805 -11.470 12.469 1.00 90.38 98 ASN A N 1
ATOM 757 C CA . ASN A 1 98 ? -9.417 -11.657 13.788 1.00 90.38 98 ASN A CA 1
ATOM 758 C C . ASN A 1 98 ? -10.260 -10.459 14.216 1.00 90.38 98 ASN A C 1
ATOM 760 O O . ASN A 1 98 ? -11.132 -10.607 15.069 1.00 90.38 98 ASN A O 1
ATOM 764 N N . PHE A 1 99 ? -10.017 -9.295 13.621 1.00 91.81 99 PHE A N 1
ATOM 765 C CA . PHE A 1 99 ? -10.744 -8.075 13.914 1.00 91.81 99 PHE A CA 1
ATOM 766 C C . PHE A 1 99 ? -11.608 -7.639 12.728 1.00 91.81 99 PHE A C 1
ATOM 768 O O . PHE A 1 99 ? -12.816 -7.450 12.884 1.00 91.81 99 PHE A O 1
ATOM 775 N N . PHE A 1 100 ? -11.027 -7.534 11.530 1.00 92.75 100 PHE A N 1
ATOM 776 C CA . PHE A 1 100 ? -11.811 -7.268 10.324 1.00 92.75 100 PHE A CA 1
ATOM 777 C C . PHE A 1 100 ? -12.460 -8.536 9.803 1.00 92.75 100 PHE A C 1
ATOM 779 O O . PHE A 1 100 ? -11.860 -9.610 9.792 1.00 92.75 100 PHE A O 1
ATOM 786 N N . LYS A 1 101 ? -13.671 -8.404 9.262 1.00 93.75 101 LYS A N 1
ATOM 787 C CA . LYS A 1 101 ? -14.344 -9.513 8.571 1.00 93.75 101 LYS A CA 1
ATOM 788 C C . LYS A 1 101 ? -13.877 -9.606 7.115 1.00 93.75 101 LYS A C 1
ATOM 790 O O . LYS A 1 101 ? -14.695 -9.616 6.205 1.00 93.75 101 LYS A O 1
ATOM 795 N N . LEU A 1 102 ? -12.560 -9.631 6.905 1.00 94.38 102 LEU A N 1
ATOM 796 C CA . LEU A 1 102 ? -11.938 -9.773 5.589 1.00 94.38 102 LEU A CA 1
ATOM 797 C C . LEU A 1 102 ? -11.559 -11.230 5.330 1.00 94.38 102 LEU A C 1
ATOM 799 O O . LEU A 1 102 ? -11.034 -11.924 6.204 1.00 94.38 102 LEU A O 1
ATOM 803 N N . SER A 1 103 ? -11.755 -11.684 4.096 1.00 94.19 103 SER A N 1
ATOM 804 C CA . SER A 1 103 ? -11.027 -12.838 3.582 1.00 94.19 103 SER A CA 1
ATOM 805 C C . SER A 1 103 ? -9.653 -12.418 3.048 1.00 94.19 103 SER A C 1
ATOM 807 O O . SER A 1 103 ? -9.340 -11.237 2.868 1.00 94.19 103 SER A O 1
ATOM 809 N N . ARG A 1 104 ? -8.799 -13.408 2.767 1.00 90.94 104 ARG A N 1
ATOM 810 C CA . ARG A 1 104 ? -7.520 -13.156 2.093 1.00 90.94 104 ARG A CA 1
ATOM 811 C C . ARG A 1 104 ? -7.729 -12.564 0.697 1.00 90.94 104 ARG A C 1
ATOM 813 O O . ARG A 1 104 ? -6.973 -11.678 0.308 1.00 90.94 104 ARG A O 1
ATOM 820 N N . ASP A 1 105 ? -8.744 -13.033 -0.022 1.00 92.00 105 ASP A N 1
ATOM 821 C CA . ASP A 1 105 ? -9.030 -12.581 -1.383 1.00 92.00 105 ASP A CA 1
ATOM 822 C C . ASP A 1 105 ? -9.538 -11.137 -1.388 1.00 92.00 105 ASP A C 1
ATOM 824 O O . ASP A 1 105 ? -9.075 -10.346 -2.208 1.00 92.00 105 ASP A O 1
ATOM 828 N N . ASP A 1 106 ? -10.381 -10.756 -0.421 1.00 94.62 106 ASP A N 1
ATOM 829 C CA . ASP A 1 106 ? -10.842 -9.368 -0.264 1.00 94.62 106 ASP A CA 1
ATOM 830 C C . ASP A 1 106 ? -9.661 -8.413 -0.067 1.00 94.62 106 ASP A C 1
ATOM 832 O O . ASP A 1 106 ? -9.558 -7.381 -0.733 1.00 94.62 106 ASP A O 1
ATOM 836 N N . PHE A 1 107 ? -8.717 -8.783 0.804 1.00 94.94 107 PHE A N 1
ATOM 837 C CA . PHE A 1 107 ? -7.533 -7.966 1.053 1.00 94.94 107 PHE A CA 1
ATOM 838 C C . PHE A 1 107 ? -6.606 -7.876 -0.169 1.00 94.94 107 PHE A C 1
ATOM 840 O O . PHE A 1 107 ? -6.093 -6.799 -0.478 1.00 94.94 107 PHE A O 1
ATOM 847 N N . ILE A 1 108 ? -6.404 -8.982 -0.895 1.00 91.94 108 ILE A N 1
ATOM 848 C CA . ILE A 1 108 ? -5.618 -8.985 -2.139 1.00 91.94 108 ILE A CA 1
ATOM 849 C C . ILE A 1 108 ? -6.273 -8.074 -3.185 1.00 91.94 108 ILE A C 1
ATOM 851 O O . ILE A 1 108 ? -5.577 -7.293 -3.835 1.00 91.94 108 ILE A O 1
ATOM 855 N N . GLN A 1 109 ? -7.599 -8.134 -3.332 1.00 93.06 109 GLN A N 1
ATOM 856 C CA . GLN A 1 109 ? -8.340 -7.272 -4.253 1.00 93.06 109 GLN A CA 1
ATOM 857 C C . GLN A 1 109 ? -8.246 -5.797 -3.858 1.00 93.06 109 GLN A C 1
ATOM 859 O O . GLN A 1 109 ? -8.010 -4.956 -4.727 1.00 93.06 109 GLN A O 1
ATOM 864 N N . PHE A 1 110 ? -8.370 -5.481 -2.567 1.00 94.81 110 PHE A N 1
ATOM 865 C CA . PHE A 1 110 ? -8.159 -4.131 -2.043 1.00 94.81 110 PHE A CA 1
ATOM 866 C C . PHE A 1 110 ? -6.755 -3.617 -2.382 1.00 94.81 110 PHE A C 1
ATOM 868 O O . PHE A 1 110 ? -6.616 -2.551 -2.980 1.00 94.81 110 PHE A O 1
ATOM 875 N N . GLN A 1 111 ? -5.710 -4.394 -2.079 1.00 94.06 111 GLN A N 1
ATOM 876 C CA . GLN A 1 111 ? -4.330 -3.998 -2.358 1.00 94.06 111 GLN A CA 1
ATOM 877 C C . GLN A 1 111 ? -4.094 -3.796 -3.863 1.00 94.06 111 GLN A C 1
ATOM 879 O O . GLN A 1 111 ? -3.487 -2.803 -4.264 1.00 94.06 111 GLN A O 1
ATOM 884 N N . ALA A 1 112 ? -4.604 -4.694 -4.709 1.00 92.69 112 ALA A N 1
ATOM 885 C CA . ALA A 1 112 ? -4.497 -4.568 -6.159 1.00 92.69 112 ALA A CA 1
ATOM 886 C C . ALA A 1 112 ? -5.233 -3.325 -6.693 1.00 92.69 112 ALA A C 1
ATOM 888 O O . ALA A 1 112 ? -4.679 -2.598 -7.518 1.00 92.69 112 ALA A O 1
ATOM 889 N N . SER A 1 113 ? -6.449 -3.046 -6.205 1.00 94.25 113 SER A N 1
ATOM 890 C CA . SER A 1 113 ? -7.220 -1.850 -6.578 1.00 94.25 113 SER A CA 1
ATOM 891 C C . SER A 1 113 ? -6.484 -0.570 -6.176 1.00 94.25 113 SER A C 1
ATOM 893 O O . SER A 1 113 ? -6.292 0.318 -7.011 1.00 94.25 113 SER A O 1
ATOM 895 N N . MET A 1 114 ? -5.976 -0.528 -4.939 1.00 95.62 114 MET A N 1
ATOM 896 C CA . MET A 1 114 ? -5.179 0.577 -4.410 1.00 95.62 114 MET A CA 1
ATOM 897 C C . MET A 1 114 ? -3.947 0.842 -5.285 1.00 95.62 114 MET A C 1
ATOM 899 O O . MET A 1 114 ? -3.728 1.973 -5.708 1.00 95.62 114 MET A O 1
ATOM 903 N N . MET A 1 115 ? -3.166 -0.193 -5.613 1.00 95.69 115 MET A N 1
ATOM 904 C CA . MET A 1 115 ? -1.969 -0.056 -6.453 1.00 95.69 115 MET A CA 1
ATOM 905 C C . MET A 1 115 ? -2.296 0.418 -7.873 1.00 95.69 115 MET A C 1
ATOM 907 O O . MET A 1 115 ? -1.637 1.325 -8.380 1.00 95.69 115 MET A O 1
ATOM 911 N N . ASN A 1 116 ? -3.319 -0.159 -8.506 1.00 94.06 116 ASN A N 1
ATOM 912 C CA . ASN A 1 116 ? -3.674 0.152 -9.892 1.00 94.06 116 ASN A CA 1
ATOM 913 C C . ASN A 1 116 ? -4.240 1.568 -10.049 1.00 94.06 116 ASN A C 1
ATOM 915 O O . ASN A 1 116 ? -3.914 2.265 -11.007 1.00 94.06 116 ASN A O 1
ATOM 919 N N . ARG A 1 117 ? -5.095 2.019 -9.126 1.00 96.44 117 ARG A N 1
ATOM 920 C CA . ARG A 1 117 ? -5.634 3.388 -9.161 1.00 96.44 117 ARG A CA 1
ATOM 921 C C . ARG A 1 117 ? -4.583 4.414 -8.759 1.00 96.44 117 ARG A C 1
ATOM 923 O O . ARG A 1 117 ? -4.537 5.485 -9.357 1.00 96.44 117 ARG A O 1
ATOM 930 N N . TRP A 1 118 ? -3.709 4.073 -7.813 1.00 97.94 118 TRP A N 1
ATOM 931 C CA . TRP A 1 118 ? -2.582 4.928 -7.454 1.00 97.94 118 TRP A CA 1
ATOM 932 C C . TRP A 1 118 ? -1.633 5.153 -8.631 1.00 97.94 118 TRP A C 1
ATOM 934 O O . TRP A 1 118 ? -1.224 6.280 -8.883 1.00 97.94 118 TRP A O 1
ATOM 944 N N . GLU A 1 119 ? -1.350 4.112 -9.411 1.00 96.06 119 GLU A N 1
ATOM 945 C CA . GLU A 1 119 ? -0.544 4.231 -10.627 1.00 96.06 119 GLU A CA 1
ATOM 946 C C . GLU A 1 119 ? -1.165 5.184 -11.657 1.00 96.06 119 GLU A C 1
ATOM 948 O O . GLU A 1 119 ? -0.460 6.020 -12.222 1.00 96.06 119 GLU A O 1
ATOM 953 N N . LYS A 1 120 ? -2.491 5.132 -11.851 1.00 96.81 120 LYS A N 1
ATOM 954 C CA . LYS A 1 120 ? -3.195 6.092 -12.718 1.00 96.81 120 LYS A CA 1
ATOM 955 C C . LYS A 1 120 ? -3.019 7.534 -12.240 1.00 96.81 120 LYS A C 1
ATOM 957 O O . LYS A 1 120 ? -2.790 8.407 -13.069 1.00 96.81 120 LYS A O 1
ATOM 962 N N . ILE A 1 121 ? -3.100 7.769 -10.930 1.00 98.06 121 ILE A N 1
ATOM 963 C CA . ILE A 1 121 ? -2.916 9.095 -10.320 1.00 98.06 121 ILE A CA 1
ATOM 964 C C . ILE A 1 121 ? -1.481 9.587 -10.504 1.00 98.06 121 ILE A C 1
ATOM 966 O O . ILE A 1 121 ? -1.284 10.685 -11.014 1.00 98.06 121 ILE A O 1
ATOM 970 N N . VAL A 1 122 ? -0.481 8.775 -10.142 1.00 98.00 122 VAL A N 1
ATOM 971 C CA . VAL A 1 122 ? 0.942 9.131 -10.294 1.00 98.00 122 VAL A CA 1
ATOM 972 C C . VAL A 1 122 ? 1.246 9.503 -11.745 1.00 98.00 122 VAL A C 1
ATOM 974 O O . VAL A 1 122 ? 1.882 10.525 -11.999 1.00 98.00 122 VAL A O 1
ATOM 977 N N . LYS A 1 123 ? 0.712 8.735 -12.702 1.00 96.75 123 LYS A N 1
ATOM 978 C CA . LYS A 1 123 ? 0.849 9.021 -14.132 1.00 96.75 123 LYS A CA 1
ATOM 979 C C . LYS A 1 123 ? 0.122 10.299 -14.561 1.00 96.75 123 LYS A C 1
ATOM 981 O O . LYS A 1 123 ? 0.696 11.087 -15.305 1.00 96.75 123 LYS A O 1
ATOM 986 N N . ALA A 1 124 ? -1.121 10.507 -14.126 1.00 96.75 124 ALA A N 1
ATOM 987 C CA . ALA A 1 124 ? -1.909 11.690 -14.482 1.00 96.75 124 ALA A CA 1
ATOM 988 C C . ALA A 1 124 ? -1.265 12.991 -13.977 1.00 96.75 124 ALA A C 1
ATOM 990 O O . ALA A 1 124 ? -1.268 13.997 -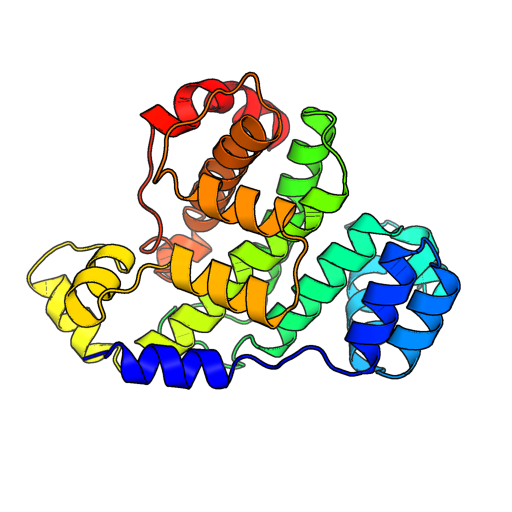14.683 1.00 96.75 124 ALA A O 1
ATOM 991 N N . GLU A 1 125 ? -0.643 12.944 -12.800 1.00 95.69 125 GLU A N 1
ATOM 992 C CA . GLU A 1 125 ? 0.079 14.073 -12.212 1.00 95.69 125 GLU A CA 1
ATOM 993 C C . GLU A 1 125 ? 1.505 14.249 -12.760 1.00 95.69 125 GLU A C 1
ATOM 995 O O . GLU A 1 125 ? 2.207 15.169 -12.347 1.00 95.69 125 GLU A O 1
ATOM 1000 N N . ASN A 1 126 ? 1.949 13.392 -13.692 1.00 96.06 126 ASN A N 1
ATOM 1001 C CA . ASN A 1 126 ? 3.334 13.339 -14.180 1.00 96.06 126 ASN A CA 1
ATOM 1002 C C . ASN A 1 126 ? 4.358 13.299 -13.030 1.00 96.06 126 ASN A C 1
ATOM 1004 O O . ASN A 1 126 ? 5.421 13.921 -13.091 1.00 96.06 126 ASN A O 1
ATOM 1008 N N . ALA A 1 127 ? 4.005 12.599 -11.955 1.00 96.81 127 ALA A N 1
ATOM 1009 C CA . ALA A 1 127 ? 4.866 12.419 -10.805 1.00 96.81 127 ALA A CA 1
ATOM 1010 C C . ALA A 1 127 ? 5.893 11.313 -11.056 1.00 96.81 127 ALA A C 1
ATOM 1012 O O . ALA A 1 127 ? 5.706 10.437 -11.898 1.00 96.81 127 ALA A O 1
ATOM 1013 N N . ASP A 1 128 ? 6.971 11.338 -10.276 1.00 95.62 128 ASP A N 1
ATOM 1014 C CA . ASP A 1 128 ? 7.976 10.285 -10.320 1.00 95.62 128 ASP A CA 1
ATOM 1015 C C . ASP A 1 128 ? 7.380 8.932 -9.888 1.00 95.62 128 ASP A C 1
ATOM 1017 O O . ASP A 1 128 ? 6.693 8.820 -8.865 1.00 95.62 128 ASP A O 1
ATOM 1021 N N . GLU A 1 129 ? 7.664 7.888 -10.664 1.00 95.00 129 GLU A N 1
ATOM 1022 C CA . GLU A 1 129 ? 7.170 6.536 -10.430 1.00 95.00 129 GLU A CA 1
ATOM 1023 C C . GLU A 1 129 ? 7.698 5.923 -9.123 1.00 95.00 129 GLU A C 1
ATOM 1025 O O . GLU A 1 129 ? 7.087 4.985 -8.607 1.00 95.00 129 GLU A O 1
ATOM 1030 N N . PHE A 1 130 ? 8.768 6.446 -8.505 1.00 93.44 130 PHE A N 1
ATOM 1031 C CA . PHE A 1 130 ? 9.186 5.941 -7.189 1.00 93.44 130 PHE A CA 1
ATOM 1032 C C . PHE A 1 130 ? 8.070 6.085 -6.130 1.00 93.44 130 PHE A C 1
ATOM 1034 O O . PHE A 1 130 ? 7.999 5.280 -5.193 1.00 93.44 130 PHE A O 1
ATOM 1041 N N . PHE A 1 131 ? 7.144 7.042 -6.296 1.00 97.50 131 PHE A N 1
ATOM 1042 C CA . PHE A 1 131 ? 5.986 7.210 -5.413 1.00 97.50 131 PHE A CA 1
ATOM 1043 C C . PHE A 1 131 ? 4.960 6.071 -5.507 1.00 97.50 131 PHE A C 1
ATOM 1045 O O . PHE A 1 131 ? 4.101 5.964 -4.627 1.00 97.50 131 PHE A O 1
ATOM 1052 N N . LEU A 1 132 ? 5.039 5.179 -6.503 1.00 97.75 132 LEU A N 1
ATOM 1053 C CA . LEU A 1 132 ? 4.127 4.035 -6.643 1.00 97.75 132 LEU A CA 1
ATOM 1054 C C . LEU A 1 132 ? 4.084 3.158 -5.382 1.00 97.75 132 LEU A C 1
ATOM 1056 O O . LEU A 1 132 ? 3.013 2.688 -4.982 1.00 97.75 132 LEU A O 1
ATOM 1060 N N . SER A 1 133 ? 5.224 3.015 -4.701 1.00 96.94 133 SER A N 1
ATOM 1061 C CA . SER A 1 133 ? 5.361 2.226 -3.471 1.00 96.94 133 SER A CA 1
ATOM 1062 C C . SER A 1 133 ? 4.432 2.683 -2.339 1.00 96.94 133 SER A C 1
ATOM 1064 O O . SER A 1 133 ? 4.057 1.859 -1.506 1.00 96.94 133 SER A O 1
ATOM 1066 N N . ALA A 1 134 ? 3.991 3.949 -2.322 1.00 97.81 134 ALA A N 1
ATOM 1067 C CA . ALA A 1 134 ? 3.127 4.488 -1.268 1.00 97.81 134 ALA A CA 1
ATOM 1068 C C . ALA A 1 134 ? 1.841 3.664 -1.078 1.00 97.81 134 ALA A C 1
ATOM 1070 O O . ALA A 1 134 ? 1.466 3.352 0.048 1.00 97.81 134 ALA A O 1
ATOM 1071 N N . SER A 1 135 ? 1.207 3.237 -2.173 1.00 95.56 135 SER A N 1
ATOM 1072 C CA . SER A 1 135 ? -0.014 2.415 -2.144 1.00 95.56 135 SER A CA 1
ATOM 1073 C C . SER A 1 135 ? 0.159 1.073 -1.416 1.00 95.56 135 SER A C 1
ATOM 1075 O O . SER A 1 135 ? -0.696 0.691 -0.615 1.00 95.56 135 SER A O 1
ATOM 1077 N N . ALA A 1 136 ? 1.281 0.380 -1.639 1.00 94.31 136 ALA A N 1
ATOM 1078 C CA . ALA A 1 136 ? 1.594 -0.865 -0.944 1.00 94.31 136 ALA A CA 1
ATOM 1079 C C . ALA A 1 136 ? 1.804 -0.607 0.555 1.00 94.31 136 ALA A C 1
ATOM 1081 O O . ALA A 1 136 ? 1.231 -1.308 1.388 1.00 94.31 136 ALA A O 1
ATOM 1082 N N . ILE A 1 137 ? 2.539 0.452 0.905 1.00 95.50 137 ILE A N 1
ATOM 1083 C CA . ILE A 1 137 ? 2.790 0.834 2.300 1.00 95.50 137 ILE A CA 1
ATOM 1084 C C . ILE A 1 137 ? 1.493 1.181 3.043 1.00 95.50 137 ILE A C 1
ATOM 1086 O O . ILE A 1 137 ? 1.302 0.703 4.160 1.00 95.50 137 ILE A O 1
ATOM 1090 N N . MET A 1 138 ? 0.562 1.917 2.424 1.00 94.25 138 MET A N 1
ATOM 1091 C CA . MET A 1 138 ? -0.736 2.225 3.045 1.00 94.25 138 MET A CA 1
ATOM 1092 C C . MET A 1 138 ? -1.511 0.954 3.423 1.00 94.25 138 MET A C 1
ATOM 1094 O O . MET A 1 138 ? -2.091 0.881 4.507 1.00 94.25 138 MET A O 1
ATOM 1098 N N . SER A 1 139 ? -1.477 -0.080 2.573 1.00 92.94 139 SER A N 1
ATOM 1099 C CA . SER A 1 139 ? -2.168 -1.351 2.842 1.00 92.94 139 SER A CA 1
ATOM 1100 C C . SER A 1 139 ? -1.589 -2.131 4.033 1.00 92.94 139 SER A C 1
ATOM 1102 O O . SER A 1 139 ? -2.312 -2.895 4.674 1.00 92.94 139 SER A O 1
ATOM 1104 N N . ALA A 1 140 ? -0.317 -1.901 4.389 1.00 93.38 140 ALA A N 1
ATOM 1105 C CA . ALA A 1 140 ? 0.332 -2.547 5.530 1.00 93.38 140 ALA A CA 1
ATOM 1106 C C . ALA A 1 140 ? -0.322 -2.175 6.870 1.00 93.38 140 ALA A C 1
ATOM 1108 O O . ALA A 1 140 ? -0.356 -2.992 7.792 1.00 93.38 140 ALA A O 1
ATOM 1109 N N . GLY A 1 141 ? -0.871 -0.958 6.965 1.00 90.56 141 GLY A N 1
ATOM 1110 C CA . GLY A 1 141 ? -1.538 -0.471 8.169 1.00 90.56 141 GLY A CA 1
ATOM 1111 C C . GLY A 1 141 ? -2.708 -1.352 8.594 1.00 90.56 141 GLY A C 1
ATOM 1112 O O . GLY A 1 141 ? -2.839 -1.639 9.779 1.00 90.56 141 GLY A O 1
ATOM 1113 N N . LEU A 1 142 ? -3.516 -1.837 7.642 1.00 91.56 142 LEU A N 1
ATOM 1114 C CA . LEU A 1 142 ? -4.669 -2.697 7.936 1.00 91.56 142 LEU A CA 1
ATOM 1115 C C . LEU A 1 142 ? -4.249 -4.037 8.541 1.00 91.56 142 LEU A C 1
ATOM 1117 O O . LEU A 1 142 ? -4.857 -4.492 9.503 1.00 91.56 142 LEU A O 1
ATOM 1121 N N . VAL A 1 143 ? -3.192 -4.650 8.007 1.00 92.75 143 VAL A N 1
ATOM 1122 C CA . VAL A 1 143 ? -2.670 -5.926 8.516 1.00 92.75 143 VAL A CA 1
ATOM 1123 C C . VAL A 1 143 ? -2.192 -5.777 9.959 1.00 92.75 143 VAL A C 1
ATOM 1125 O O . VAL A 1 143 ? -2.519 -6.595 10.816 1.00 92.75 143 VAL A O 1
ATOM 1128 N N . VAL A 1 144 ? -1.437 -4.713 10.243 1.00 90.25 144 VAL A N 1
ATOM 1129 C CA . VAL A 1 144 ? -0.942 -4.459 11.601 1.00 90.25 144 VAL A CA 1
ATOM 1130 C C . VAL A 1 144 ? -2.086 -4.081 12.543 1.00 90.25 144 VAL A C 1
ATOM 1132 O O . VAL A 1 144 ? -2.102 -4.538 13.684 1.00 90.25 144 VAL A O 1
ATOM 1135 N N . ALA A 1 145 ? -3.061 -3.301 12.073 1.00 88.31 145 ALA A N 1
ATOM 1136 C CA . ALA A 1 145 ? -4.251 -2.966 12.846 1.00 88.31 145 ALA A CA 1
ATOM 1137 C C . ALA A 1 145 ? -5.034 -4.228 13.238 1.00 88.31 145 ALA A C 1
ATOM 1139 O O . ALA A 1 145 ? -5.333 -4.393 14.417 1.00 88.31 145 ALA A O 1
ATOM 1140 N N . ASP A 1 146 ? -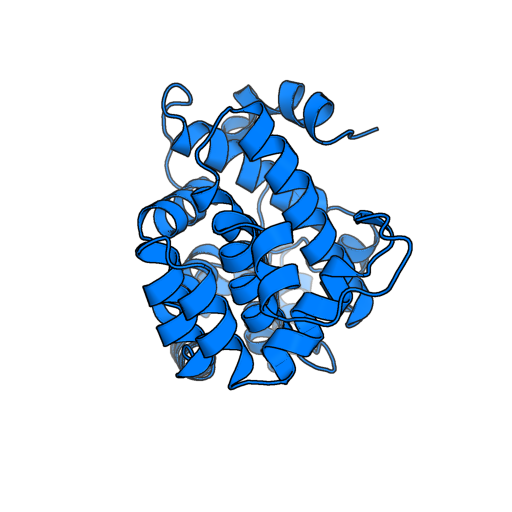5.292 -5.153 12.307 1.00 91.06 146 ASP A N 1
ATOM 1141 C CA . ASP A 1 146 ? -5.980 -6.413 12.626 1.00 91.06 146 ASP A CA 1
ATOM 1142 C C . ASP A 1 146 ? -5.259 -7.197 13.725 1.00 91.06 146 ASP A C 1
ATOM 1144 O O . ASP A 1 146 ? -5.895 -7.660 14.667 1.00 91.06 146 ASP A O 1
ATOM 1148 N N . GLY A 1 147 ? -3.925 -7.269 13.661 1.00 88.75 147 GLY A N 1
ATOM 1149 C CA . GLY A 1 147 ? -3.120 -7.896 14.708 1.00 88.75 147 GLY A CA 1
ATOM 1150 C C . GLY A 1 147 ? -3.244 -7.195 16.065 1.00 88.75 147 GLY A C 1
ATOM 1151 O O . GLY A 1 147 ? -3.418 -7.857 17.082 1.00 88.75 147 GLY A O 1
ATOM 1152 N N . ILE A 1 148 ? -3.195 -5.860 16.090 1.00 86.81 148 ILE A N 1
ATOM 1153 C CA . ILE A 1 148 ? -3.281 -5.070 17.329 1.00 86.81 148 ILE A CA 1
ATOM 1154 C C . ILE A 1 148 ? -4.657 -5.207 17.993 1.00 86.81 148 ILE A C 1
ATOM 1156 O O . ILE A 1 148 ? -4.737 -5.345 19.215 1.00 86.81 148 ILE A O 1
ATOM 1160 N N . PHE A 1 149 ? -5.739 -5.139 17.216 1.00 86.94 149 PHE A N 1
ATOM 1161 C CA . PHE A 1 149 ? -7.094 -5.167 17.768 1.00 86.94 149 PHE A CA 1
ATOM 1162 C C . PHE A 1 149 ? -7.685 -6.563 17.894 1.00 86.94 149 PHE A C 1
ATOM 1164 O O . PHE A 1 149 ? -8.600 -6.739 18.693 1.00 86.94 149 PHE A O 1
ATOM 1171 N N . GLY A 1 150 ? -7.194 -7.546 17.139 1.00 87.81 150 GLY A N 1
ATOM 1172 C CA . GLY A 1 150 ? -7.731 -8.906 17.133 1.00 87.81 150 GLY A CA 1
ATOM 1173 C C . GLY A 1 150 ? -7.750 -9.535 18.523 1.00 87.81 150 GLY A C 1
ATOM 1174 O O . GLY A 1 150 ? -8.758 -10.115 18.917 1.00 87.81 150 GLY A O 1
ATOM 1175 N N . ASP A 1 151 ? -6.694 -9.320 19.311 1.00 82.75 151 ASP A N 1
ATOM 1176 C CA . ASP A 1 151 ? -6.597 -9.811 20.695 1.00 82.75 151 ASP A CA 1
ATOM 1177 C C . ASP A 1 151 ? -7.513 -9.064 21.685 1.00 82.75 151 ASP A C 1
ATOM 1179 O O . ASP A 1 151 ? -7.655 -9.464 22.840 1.00 82.75 151 ASP A O 1
ATOM 1183 N N . HIS A 1 152 ? -8.118 -7.956 21.256 1.00 85.88 152 HIS A N 1
ATOM 1184 C CA . HIS A 1 152 ? -8.879 -7.033 22.095 1.00 85.88 152 HIS A CA 1
ATOM 1185 C C . HIS A 1 152 ? -10.248 -6.673 21.495 1.00 85.88 152 HIS A C 1
ATOM 1187 O O . HIS A 1 152 ? -10.836 -5.663 21.879 1.00 85.88 152 HIS A O 1
ATOM 1193 N N . ALA A 1 153 ? -10.768 -7.479 20.564 1.00 86.12 153 ALA A N 1
ATOM 1194 C CA . ALA A 1 153 ? -11.973 -7.155 19.801 1.00 86.12 153 ALA A CA 1
ATOM 1195 C C . ALA A 1 153 ? -13.195 -6.861 20.694 1.00 86.12 153 ALA A C 1
ATOM 1197 O O . ALA A 1 153 ? -13.913 -5.893 20.441 1.00 86.12 153 ALA A O 1
ATOM 1198 N N . ASP A 1 154 ? -13.384 -7.633 21.770 1.00 86.50 154 ASP A N 1
ATOM 1199 C CA . ASP A 1 154 ? -14.497 -7.461 22.715 1.00 86.50 154 ASP A CA 1
ATOM 1200 C C . ASP A 1 154 ? -14.417 -6.128 23.479 1.00 86.50 154 ASP A C 1
ATOM 1202 O O . ASP A 1 154 ? -15.419 -5.419 23.601 1.00 86.50 154 ASP A O 1
ATOM 1206 N N . ASP A 1 155 ? -13.218 -5.740 23.930 1.00 86.12 155 ASP A N 1
ATOM 1207 C CA . ASP A 1 155 ? -12.989 -4.454 24.604 1.00 86.12 155 ASP A CA 1
ATOM 1208 C C . ASP A 1 155 ? -13.341 -3.284 23.670 1.00 86.12 155 ASP A C 1
ATOM 1210 O O . ASP A 1 155 ? -13.978 -2.310 24.071 1.00 86.12 155 ASP A O 1
ATOM 1214 N N . ILE A 1 156 ? -12.927 -3.382 22.403 1.00 86.38 156 ILE A N 1
ATOM 1215 C CA . ILE A 1 156 ? -13.175 -2.354 21.387 1.00 86.38 156 ILE A CA 1
ATOM 1216 C C . ILE A 1 156 ? -14.665 -2.282 21.045 1.00 86.38 156 ILE A C 1
ATOM 1218 O O . ILE A 1 156 ? -15.210 -1.185 20.914 1.00 86.38 156 ILE A O 1
ATOM 1222 N N . ALA A 1 157 ? -15.340 -3.429 20.939 1.00 84.75 157 ALA A N 1
ATOM 1223 C CA . ALA A 1 157 ? -16.779 -3.485 20.714 1.00 84.75 157 ALA A CA 1
ATOM 1224 C C . ALA A 1 157 ? -17.552 -2.806 21.853 1.00 84.75 157 ALA A C 1
ATOM 1226 O O . ALA A 1 157 ? -18.476 -2.041 21.582 1.00 84.75 157 ALA A O 1
ATOM 1227 N N . LEU A 1 158 ? -17.143 -3.014 23.110 1.00 85.12 158 LEU A N 1
ATOM 1228 C CA . LEU A 1 158 ? -17.758 -2.364 24.268 1.00 85.12 158 LEU A CA 1
ATOM 1229 C C . LEU A 1 158 ? -17.590 -0.837 24.227 1.00 85.12 158 LEU A C 1
ATOM 1231 O O . LEU A 1 158 ? -18.552 -0.112 24.464 1.00 85.12 158 LEU A O 1
ATOM 1235 N N . ILE A 1 159 ? -16.398 -0.338 23.878 1.00 84.38 159 ILE A N 1
ATOM 1236 C CA . ILE A 1 159 ? -16.151 1.109 23.734 1.00 84.38 159 ILE A CA 1
ATOM 1237 C C . ILE A 1 159 ? -17.080 1.709 22.671 1.00 84.38 159 ILE A C 1
ATOM 1239 O O . ILE A 1 159 ? -17.720 2.731 22.919 1.00 84.38 159 ILE A O 1
ATOM 1243 N N . ARG A 1 160 ? -17.203 1.042 21.516 1.00 83.81 160 ARG A N 1
ATOM 1244 C CA . ARG A 1 160 ? -18.039 1.503 20.395 1.00 83.81 160 ARG A CA 1
ATOM 1245 C C . ARG A 1 160 ? -19.545 1.427 20.659 1.00 83.81 160 ARG A C 1
ATOM 1247 O O . ARG A 1 160 ? -20.311 2.081 19.963 1.00 83.81 160 ARG A O 1
ATOM 1254 N N . GLN A 1 161 ? -19.987 0.643 21.645 1.00 82.50 161 GLN A N 1
ATOM 1255 C CA . GLN A 1 161 ? -21.389 0.638 22.084 1.00 82.50 161 GLN A CA 1
ATOM 1256 C C . GLN A 1 161 ? -21.752 1.881 22.902 1.00 82.50 161 GLN A C 1
ATOM 1258 O O . GLN A 1 161 ? -22.915 2.279 22.916 1.00 82.50 161 GLN A O 1
ATOM 1263 N N . VAL A 1 162 ? -20.779 2.468 23.604 1.00 81.25 162 VAL A N 1
ATOM 1264 C CA . VAL A 1 162 ? -20.996 3.623 24.487 1.00 81.25 162 VAL A CA 1
ATOM 1265 C C . VAL A 1 162 ? -20.814 4.936 23.730 1.00 81.25 162 VAL A C 1
ATOM 1267 O O . VAL A 1 162 ? -21.596 5.865 23.919 1.00 81.25 162 VAL A O 1
ATOM 1270 N N . GLU A 1 163 ? -19.806 5.012 22.862 1.00 76.69 163 GLU A N 1
ATOM 1271 C CA . GLU A 1 163 ? -19.526 6.179 22.027 1.00 76.69 163 GLU A CA 1
ATOM 1272 C C . GLU A 1 163 ? -19.269 5.744 20.581 1.00 76.69 163 GLU A C 1
ATOM 1274 O O . GLU A 1 163 ? -18.507 4.808 20.338 1.00 76.69 163 GLU A O 1
ATOM 1279 N N . ASP A 1 164 ? -19.856 6.454 19.615 1.00 80.00 164 ASP A N 1
ATOM 1280 C CA . ASP A 1 164 ? -19.602 6.229 18.188 1.00 80.00 164 ASP A CA 1
ATOM 1281 C C . ASP A 1 164 ? -18.229 6.799 17.796 1.00 80.00 164 ASP A C 1
ATOM 1283 O O . ASP A 1 164 ? -18.102 7.906 17.271 1.00 80.00 164 ASP A O 1
ATOM 1287 N N . LEU A 1 165 ? -17.176 6.067 18.165 1.00 83.00 165 LEU A N 1
ATOM 1288 C CA . LEU A 1 165 ? -15.786 6.415 17.886 1.00 83.00 165 LEU A CA 1
ATOM 1289 C C . LEU A 1 165 ? -15.237 5.582 16.731 1.00 83.00 165 LEU A C 1
ATOM 1291 O O . LEU A 1 165 ? -15.419 4.360 16.668 1.00 83.00 165 LEU A O 1
ATOM 1295 N N . ASP A 1 166 ? -14.473 6.245 15.870 1.00 86.31 166 ASP A N 1
ATOM 1296 C CA . ASP A 1 166 ? -13.615 5.585 14.897 1.00 86.31 166 ASP A CA 1
ATOM 1297 C C . ASP A 1 166 ? -12.409 4.911 15.590 1.00 86.31 166 ASP A C 1
ATOM 1299 O O . ASP A 1 166 ? -12.027 5.231 16.721 1.00 86.31 166 ASP A O 1
ATOM 1303 N N . LEU A 1 167 ? -11.809 3.933 14.915 1.00 85.44 167 LEU A N 1
ATOM 1304 C CA . LEU A 1 167 ? -10.747 3.097 15.475 1.00 85.44 167 LEU A CA 1
ATOM 1305 C C . LEU A 1 167 ? -9.431 3.854 15.662 1.00 85.44 167 LEU A C 1
ATOM 1307 O O . LEU A 1 167 ? -8.663 3.504 16.559 1.00 85.44 167 LEU A O 1
ATOM 1311 N N . ASP A 1 168 ? -9.177 4.894 14.865 1.00 87.06 168 ASP A N 1
ATOM 1312 C CA . ASP A 1 168 ? -8.001 5.747 15.036 1.00 87.06 168 ASP A CA 1
ATOM 1313 C C . ASP A 1 168 ? -8.131 6.599 16.308 1.00 87.06 168 ASP A C 1
ATOM 1315 O O . ASP A 1 168 ? -7.197 6.689 17.109 1.00 87.06 168 ASP A O 1
ATOM 1319 N N . THR A 1 169 ? -9.328 7.129 16.577 1.00 86.56 169 THR A N 1
ATOM 1320 C CA . THR A 1 169 ? -9.650 7.800 17.843 1.00 86.56 169 THR A CA 1
ATOM 1321 C C . THR A 1 169 ? -9.540 6.849 19.035 1.00 86.56 169 THR A C 1
ATOM 1323 O O . THR A 1 169 ? -9.023 7.239 20.087 1.00 86.56 169 THR A O 1
ATOM 1326 N N . ILE A 1 170 ? -9.984 5.597 18.896 1.00 86.75 170 ILE A N 1
ATOM 1327 C CA . ILE A 1 170 ? -9.829 4.600 19.961 1.00 86.75 170 ILE A CA 1
ATOM 1328 C C . ILE A 1 170 ? -8.344 4.326 20.230 1.00 86.75 170 ILE A C 1
ATOM 1330 O O . ILE A 1 170 ? -7.943 4.409 21.391 1.00 86.75 170 ILE A O 1
ATOM 1334 N N . LEU A 1 171 ? -7.516 4.084 19.202 1.00 85.75 171 LEU A N 1
ATOM 1335 C CA . LEU A 1 171 ? -6.063 3.889 19.361 1.00 85.75 171 LEU A CA 1
ATOM 1336 C C . LEU A 1 171 ? -5.399 5.057 20.085 1.00 85.75 171 LEU A C 1
ATOM 1338 O O . LEU A 1 171 ? -4.615 4.848 21.015 1.00 85.75 171 LEU A O 1
ATOM 1342 N N . GLU A 1 172 ? -5.750 6.284 19.711 1.00 88.00 172 GLU A N 1
ATOM 1343 C CA . GLU A 1 172 ? -5.172 7.479 20.318 1.00 88.00 172 GLU A CA 1
ATOM 1344 C C . GLU A 1 172 ? -5.552 7.601 21.800 1.00 88.00 172 GLU A C 1
ATOM 1346 O O . GLU A 1 172 ? -4.738 7.976 22.654 1.00 88.00 172 GLU A O 1
ATOM 1351 N N . ARG A 1 173 ? -6.790 7.243 22.153 1.00 86.38 173 ARG A N 1
ATOM 1352 C CA . ARG A 1 173 ? -7.250 7.277 23.545 1.00 86.38 173 ARG A CA 1
ATOM 1353 C C . ARG A 1 173 ? -6.571 6.210 24.397 1.00 86.38 173 ARG A C 1
ATOM 1355 O O . ARG A 1 173 ? -6.084 6.554 25.476 1.00 86.38 173 ARG A O 1
ATOM 1362 N N . VAL A 1 174 ? -6.520 4.964 23.920 1.00 82.50 174 VAL A N 1
ATOM 1363 C CA . VAL A 1 174 ? -6.071 3.808 24.720 1.00 82.50 174 VAL A CA 1
ATOM 1364 C C . VAL A 1 174 ? -4.554 3.624 24.721 1.00 82.50 174 VAL A C 1
ATOM 1366 O O . VAL A 1 174 ? -3.991 3.202 25.728 1.00 82.50 174 VAL A O 1
ATOM 1369 N N . ALA A 1 175 ? -3.880 3.982 23.627 1.00 83.44 175 ALA A N 1
ATOM 1370 C CA . ALA A 1 175 ? -2.463 3.691 23.435 1.00 83.44 175 ALA A CA 1
ATOM 1371 C C . ALA A 1 175 ? -1.612 4.899 23.018 1.00 83.44 175 ALA A C 1
ATOM 1373 O O . ALA A 1 175 ? -0.399 4.739 22.896 1.00 83.44 175 ALA A O 1
ATOM 1374 N N . LYS A 1 176 ? -2.202 6.093 22.834 1.00 86.81 176 LYS A N 1
ATOM 1375 C CA . LYS A 1 176 ? -1.486 7.314 22.396 1.00 86.81 176 LYS A CA 1
ATOM 1376 C C . LYS A 1 176 ? -0.728 7.113 21.079 1.00 86.81 176 LYS A C 1
ATOM 1378 O O . LYS A 1 176 ? 0.374 7.626 20.886 1.00 86.81 176 LYS A O 1
ATOM 1383 N N . VAL A 1 177 ? -1.302 6.288 20.208 1.00 87.19 177 VAL A N 1
ATOM 1384 C CA . VAL A 1 177 ? -0.794 5.973 18.875 1.00 87.19 177 VAL A CA 1
ATOM 1385 C C . VAL A 1 177 ? -1.934 6.182 17.892 1.00 87.19 177 VAL A C 1
ATOM 1387 O O . VAL A 1 177 ? -3.080 5.896 18.212 1.00 87.19 177 VAL A O 1
ATOM 1390 N N . ARG A 1 178 ? -1.606 6.624 16.679 1.00 88.75 178 ARG A N 1
ATOM 1391 C CA . ARG A 1 178 ? -2.545 6.727 15.559 1.00 88.75 178 ARG A CA 1
ATOM 1392 C C . ARG A 1 178 ? -2.126 5.836 14.399 1.00 88.75 178 ARG A C 1
ATOM 1394 O O . ARG A 1 178 ? -0.965 5.433 14.291 1.00 88.75 178 ARG A O 1
ATOM 1401 N N . PHE A 1 179 ? -3.071 5.541 13.522 1.00 88.00 179 PHE A N 1
ATOM 1402 C CA . PHE A 1 179 ? -2.923 4.681 12.358 1.00 88.00 179 PHE A CA 1
ATOM 1403 C C . PHE A 1 179 ? -1.790 5.139 11.433 1.00 88.00 179 PHE A C 1
ATOM 1405 O O . PHE A 1 179 ? -0.982 4.322 10.992 1.00 88.00 179 PHE A O 1
ATOM 1412 N N . ASP A 1 180 ? -1.634 6.448 11.231 1.00 90.88 180 ASP A N 1
ATOM 1413 C CA . ASP A 1 180 ? -0.509 7.010 10.477 1.00 90.88 180 ASP A CA 1
ATOM 1414 C C . ASP A 1 180 ? 0.853 6.613 11.065 1.00 90.88 180 ASP A C 1
ATOM 1416 O O . ASP A 1 180 ? 1.790 6.283 10.341 1.00 90.88 180 ASP A O 1
ATOM 1420 N N . SER A 1 181 ? 0.959 6.593 12.393 1.00 90.88 181 SER A N 1
ATOM 1421 C CA . SER A 1 181 ? 2.188 6.251 13.104 1.00 90.88 181 SER A CA 1
ATOM 1422 C C . SER A 1 181 ? 2.513 4.764 12.966 1.00 90.88 181 SER A C 1
ATOM 1424 O O . SER A 1 181 ? 3.689 4.405 12.887 1.00 90.88 181 SER A O 1
ATOM 1426 N N . ILE A 1 182 ? 1.494 3.904 12.878 1.00 91.31 182 ILE A N 1
ATOM 1427 C CA . ILE A 1 182 ? 1.648 2.476 12.572 1.00 91.31 182 ILE A CA 1
ATOM 1428 C C . ILE A 1 182 ? 2.210 2.309 11.156 1.00 91.31 182 ILE A C 1
ATOM 1430 O O . ILE A 1 182 ? 3.263 1.691 10.989 1.00 91.31 182 ILE A O 1
ATOM 1434 N N . VAL A 1 183 ? 1.569 2.917 10.152 1.00 94.31 183 VAL A N 1
ATOM 1435 C CA . VAL A 1 183 ? 1.997 2.823 8.744 1.00 94.31 183 VAL A CA 1
ATOM 1436 C C . VAL A 1 183 ? 3.427 3.346 8.564 1.00 94.31 183 VAL A C 1
ATOM 1438 O O . VAL A 1 183 ? 4.269 2.682 7.960 1.00 94.31 183 VAL A O 1
ATOM 1441 N N . VAL A 1 184 ? 3.744 4.501 9.154 1.00 95.19 184 VAL A N 1
ATOM 1442 C CA . VAL A 1 184 ? 5.091 5.092 9.109 1.00 95.19 184 VAL A CA 1
ATOM 1443 C C . VAL A 1 184 ? 6.123 4.214 9.816 1.00 95.19 184 VAL A C 1
ATOM 1445 O O . VAL A 1 184 ? 7.272 4.155 9.378 1.00 95.19 184 VAL A O 1
ATOM 1448 N N . SER A 1 185 ? 5.751 3.531 10.901 1.00 94.69 185 SER A N 1
ATOM 1449 C CA . SER A 1 185 ? 6.662 2.617 11.601 1.00 94.69 185 SER A CA 1
ATOM 1450 C C . SER A 1 185 ? 7.012 1.411 10.735 1.00 94.69 185 SER A C 1
ATOM 1452 O O . SER A 1 185 ? 8.190 1.084 10.618 1.00 94.69 185 SER A O 1
ATOM 1454 N N . VAL A 1 186 ? 6.024 0.809 10.064 1.00 95.38 186 VAL A N 1
ATOM 1455 C CA . VAL A 1 186 ? 6.263 -0.276 9.098 1.00 95.38 186 VAL A CA 1
ATOM 1456 C C . VAL A 1 186 ? 7.181 0.197 7.972 1.00 95.38 186 VAL A C 1
ATOM 1458 O O . VAL A 1 186 ? 8.181 -0.453 7.683 1.00 95.38 186 VAL A O 1
ATOM 1461 N N . ALA A 1 187 ? 6.906 1.370 7.396 1.00 96.56 187 ALA A N 1
ATOM 1462 C CA . ALA A 1 187 ? 7.719 1.925 6.316 1.00 96.56 187 ALA A CA 1
ATOM 1463 C C . ALA A 1 187 ? 9.189 2.135 6.727 1.00 96.56 187 ALA A C 1
ATOM 1465 O O . ALA A 1 187 ? 10.098 1.854 5.952 1.00 96.56 187 ALA A O 1
ATOM 1466 N N . LYS A 1 188 ? 9.436 2.574 7.968 1.00 96.19 188 LYS A N 1
ATOM 1467 C CA . LYS A 1 188 ? 10.795 2.705 8.516 1.00 96.19 188 LYS A CA 1
ATOM 1468 C C . LYS A 1 188 ? 11.482 1.356 8.727 1.00 96.19 188 LYS A C 1
ATOM 1470 O O . LYS A 1 188 ? 12.669 1.249 8.445 1.00 96.19 188 LYS A O 1
ATOM 1475 N N . ILE A 1 189 ? 10.762 0.343 9.218 1.00 95.19 189 ILE A N 1
ATOM 1476 C CA . ILE A 1 189 ? 11.298 -1.022 9.391 1.00 95.19 189 ILE A CA 1
ATOM 1477 C C . ILE A 1 189 ? 11.699 -1.620 8.037 1.00 95.19 189 ILE A C 1
ATOM 1479 O O . ILE A 1 189 ? 12.679 -2.355 7.951 1.00 95.19 189 ILE A O 1
ATOM 1483 N N . TRP A 1 190 ? 10.956 -1.293 6.981 1.00 96.25 190 TRP A N 1
ATOM 1484 C CA . TRP A 1 190 ? 11.223 -1.742 5.614 1.00 96.25 190 TRP A CA 1
ATOM 1485 C C . TRP A 1 190 ? 12.129 -0.804 4.821 1.00 96.25 190 TRP A C 1
ATOM 1487 O O . TRP A 1 190 ? 12.216 -0.945 3.604 1.00 96.25 190 TRP A O 1
ATOM 1497 N N . GLU A 1 191 ? 12.787 0.140 5.503 1.00 96.06 191 GLU A N 1
ATOM 1498 C CA . GLU A 1 191 ? 13.790 1.032 4.915 1.00 96.06 191 GLU A CA 1
ATOM 1499 C C . GLU A 1 191 ? 13.265 1.747 3.649 1.00 96.06 191 GLU A C 1
ATOM 1501 O O . GLU A 1 191 ? 13.990 1.958 2.683 1.00 96.06 191 GLU A O 1
ATOM 1506 N N . VAL A 1 192 ? 11.970 2.100 3.645 1.00 96.50 192 VAL A N 1
ATOM 1507 C CA . VAL A 1 192 ? 11.308 2.791 2.529 1.00 96.50 192 VAL A CA 1
ATOM 1508 C C . VAL A 1 192 ? 11.931 4.168 2.317 1.00 96.50 192 VAL A C 1
ATOM 1510 O O . VAL A 1 192 ? 12.263 4.859 3.285 1.00 96.50 192 VAL A O 1
ATOM 1513 N N . ASP A 1 193 ? 12.024 4.592 1.053 1.00 95.31 193 ASP A N 1
ATOM 1514 C CA . ASP A 1 193 ? 12.541 5.911 0.690 1.00 95.31 193 ASP A CA 1
ATOM 1515 C C . ASP A 1 193 ? 11.879 7.036 1.524 1.00 95.31 193 ASP A C 1
ATOM 1517 O O . ASP A 1 193 ? 10.641 7.101 1.617 1.00 95.31 193 ASP A O 1
ATOM 1521 N N . PRO A 1 194 ? 12.666 7.949 2.125 1.00 96.00 194 PRO A N 1
ATOM 1522 C CA . PRO A 1 194 ? 12.139 9.022 2.962 1.00 96.00 194 PRO A CA 1
ATOM 1523 C C . PRO A 1 194 ? 11.081 9.900 2.281 1.00 96.00 194 PRO A C 1
ATOM 1525 O O . PRO A 1 194 ? 10.144 10.338 2.946 1.00 96.00 194 PRO A O 1
ATOM 1528 N N . ASN A 1 195 ? 11.165 10.130 0.966 1.00 95.44 195 ASN A N 1
ATOM 1529 C CA . ASN A 1 195 ? 10.161 10.903 0.235 1.00 95.44 195 ASN A CA 1
ATOM 1530 C C . ASN A 1 195 ? 8.819 10.181 0.157 1.00 95.44 195 ASN A C 1
ATOM 1532 O O . ASN A 1 195 ? 7.781 10.841 0.242 1.00 95.44 195 ASN A O 1
ATOM 1536 N N . VAL A 1 196 ? 8.826 8.852 0.022 1.00 96.94 196 VAL A N 1
ATOM 1537 C CA . VAL A 1 196 ? 7.606 8.034 0.070 1.00 96.94 196 VAL A CA 1
ATOM 1538 C C . VAL A 1 196 ? 7.033 8.040 1.485 1.00 96.94 196 VAL A C 1
ATOM 1540 O O . VAL A 1 196 ? 5.830 8.225 1.655 1.00 96.94 196 VAL A O 1
ATOM 1543 N N . ILE A 1 197 ? 7.884 7.920 2.510 1.00 97.00 197 ILE A N 1
ATOM 1544 C CA . ILE A 1 197 ? 7.460 8.029 3.914 1.00 97.00 197 ILE A CA 1
ATOM 1545 C C . ILE A 1 197 ? 6.810 9.393 4.185 1.00 97.00 197 ILE A C 1
ATOM 1547 O O . ILE A 1 197 ? 5.789 9.471 4.869 1.00 97.00 197 ILE A O 1
ATOM 1551 N N . ASP A 1 198 ? 7.383 10.475 3.667 1.00 95.56 198 ASP A N 1
ATOM 1552 C CA . ASP A 1 198 ? 6.849 11.819 3.867 1.00 95.56 198 ASP A CA 1
ATOM 1553 C C . ASP A 1 198 ? 5.538 12.046 3.112 1.00 95.56 198 ASP A C 1
ATOM 1555 O O . ASP A 1 198 ? 4.616 12.628 3.680 1.00 95.56 198 ASP A O 1
ATOM 1559 N N . LEU A 1 199 ? 5.409 11.522 1.889 1.00 96.56 199 LEU A N 1
ATOM 1560 C CA . LEU A 1 199 ? 4.134 11.487 1.169 1.00 96.56 199 LEU A CA 1
ATOM 1561 C C . LEU A 1 199 ? 3.052 10.771 1.997 1.00 96.56 199 LEU A C 1
ATOM 1563 O O . LEU A 1 199 ? 1.960 11.307 2.186 1.00 96.56 199 LEU A O 1
ATOM 1567 N N . VAL A 1 200 ? 3.373 9.591 2.536 1.00 95.88 200 VAL A N 1
ATOM 1568 C CA . VAL A 1 200 ? 2.467 8.808 3.388 1.00 95.88 200 VAL A CA 1
ATOM 1569 C C . VAL A 1 200 ? 2.047 9.608 4.623 1.00 95.88 200 VAL A C 1
ATOM 1571 O O . VAL A 1 200 ? 0.856 9.709 4.902 1.00 95.88 200 VAL A O 1
ATOM 1574 N N . LYS A 1 201 ? 2.981 10.254 5.335 1.00 94.69 201 LYS A N 1
ATOM 1575 C CA . LYS A 1 201 ? 2.646 11.120 6.485 1.00 94.69 201 LYS A CA 1
ATOM 1576 C C . LYS A 1 201 ? 1.701 12.255 6.103 1.00 94.69 201 LYS A C 1
ATOM 1578 O O . LYS A 1 201 ? 0.739 12.511 6.825 1.00 94.69 201 LYS A O 1
ATOM 1583 N N . LEU A 1 202 ? 1.991 12.952 5.001 1.00 94.56 202 LEU A N 1
ATOM 1584 C CA . LEU A 1 202 ? 1.166 14.063 4.531 1.00 94.56 202 LEU A CA 1
ATOM 1585 C C . LEU A 1 202 ? -0.247 13.585 4.195 1.00 94.56 202 LEU A C 1
ATOM 1587 O O . LEU A 1 202 ? -1.205 14.286 4.506 1.00 94.56 202 LEU A O 1
ATOM 1591 N N . SER A 1 203 ? -0.388 12.367 3.662 1.00 94.56 203 SER A N 1
ATOM 1592 C CA . SER A 1 203 ? -1.686 11.813 3.266 1.00 94.56 203 SER A CA 1
ATOM 1593 C C . SER A 1 203 ? -2.646 11.543 4.422 1.00 94.56 203 SER A C 1
ATOM 1595 O O . SER A 1 203 ? -3.802 11.259 4.170 1.00 94.56 203 SER A O 1
ATOM 1597 N N . PHE A 1 204 ? -2.218 11.672 5.680 1.00 91.94 204 PHE A N 1
ATOM 1598 C CA . PHE A 1 204 ? -3.118 11.626 6.837 1.00 91.94 204 PHE A CA 1
ATOM 1599 C C . PHE A 1 204 ? -3.645 13.006 7.259 1.00 91.94 204 PHE A C 1
ATOM 1601 O O . PHE A 1 204 ? -4.244 13.133 8.327 1.00 91.94 204 PHE A O 1
ATOM 1608 N N . ALA A 1 205 ? -3.404 14.049 6.452 1.00 88.00 205 ALA A N 1
ATOM 1609 C CA . ALA A 1 205 ? -3.999 15.380 6.593 1.00 88.00 205 ALA A CA 1
ATOM 1610 C C . ALA A 1 205 ? -3.791 16.044 7.973 1.00 88.00 205 ALA A C 1
ATOM 1612 O O . ALA A 1 205 ? -4.612 16.835 8.434 1.00 88.00 205 ALA A O 1
ATOM 1613 N N . LYS A 1 206 ? -2.681 15.729 8.656 1.00 84.88 206 LYS A N 1
ATOM 1614 C CA . LYS A 1 206 ? -2.317 16.335 9.955 1.00 84.88 206 LYS A CA 1
ATOM 1615 C C . LYS A 1 206 ? -1.644 17.701 9.826 1.00 84.88 206 LYS A C 1
ATOM 1617 O O . LYS A 1 206 ? -1.496 18.411 10.819 1.00 84.88 206 LYS A O 1
ATOM 1622 N N . LYS A 1 207 ? -1.165 18.028 8.629 1.00 82.69 207 LYS A N 1
ATOM 1623 C CA . LYS A 1 207 ? -0.536 19.301 8.289 1.00 82.69 207 LYS A CA 1
ATOM 1624 C C . LYS A 1 207 ? -1.038 19.721 6.920 1.00 82.69 207 LYS A C 1
ATOM 1626 O O . LYS A 1 207 ? -1.007 18.912 5.992 1.00 82.69 207 LYS A O 1
ATOM 1631 N N . ASP A 1 208 ? -1.450 20.975 6.809 1.00 78.62 208 ASP A N 1
ATOM 1632 C CA . ASP A 1 208 ? -1.723 21.568 5.510 1.00 78.62 208 ASP A CA 1
ATOM 1633 C C . ASP A 1 208 ? -0.420 21.762 4.745 1.00 78.62 208 ASP A C 1
ATOM 1635 O O . ASP A 1 208 ? 0.635 22.047 5.322 1.00 78.62 208 ASP A O 1
ATOM 1639 N N . CYS A 1 209 ? -0.500 21.600 3.431 1.00 84.19 209 CYS A N 1
ATOM 1640 C CA . CYS A 1 209 ? 0.585 21.942 2.536 1.00 84.19 209 CYS A CA 1
ATOM 1641 C C . CYS A 1 209 ? 0.044 22.312 1.148 1.00 84.19 209 CYS A C 1
ATOM 1643 O O . CYS A 1 209 ? -1.086 21.966 0.792 1.00 84.19 209 CYS A O 1
ATOM 1645 N N . SER A 1 210 ? 0.824 23.097 0.406 1.00 79.31 210 SER A N 1
ATOM 1646 C CA . SER A 1 210 ? 0.388 23.731 -0.841 1.00 79.31 210 SER A CA 1
ATOM 1647 C C . SER A 1 210 ? 0.304 22.727 -1.990 1.00 79.31 210 SER A C 1
ATOM 1649 O O . SER A 1 210 ? 1.279 22.033 -2.259 1.00 79.31 210 SER A O 1
ATOM 1651 N N . SER A 1 211 ? -0.807 22.690 -2.732 1.00 73.56 211 SER A N 1
ATOM 1652 C CA . SER A 1 211 ? -0.948 21.811 -3.910 1.00 73.56 211 SER A CA 1
ATOM 1653 C C . SER A 1 211 ? -0.074 22.193 -5.10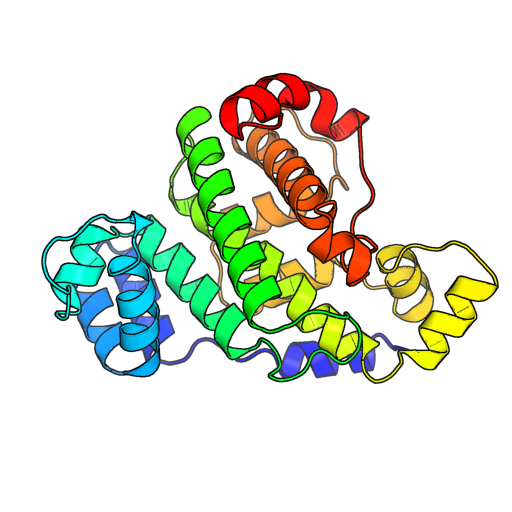0 1.00 73.56 211 SER A C 1
ATOM 1655 O O . SER A 1 211 ? -0.013 21.436 -6.071 1.00 73.56 211 SER A O 1
ATOM 1657 N N . GLU A 1 212 ? 0.594 23.346 -5.059 1.00 74.75 212 GLU A N 1
ATOM 1658 C CA . GLU A 1 212 ? 1.638 23.687 -6.033 1.00 74.75 212 GLU A CA 1
ATOM 1659 C C . GLU A 1 212 ? 2.831 22.724 -5.928 1.00 74.75 212 GLU A C 1
ATOM 1661 O O . GLU A 1 212 ? 3.522 22.463 -6.910 1.00 74.75 212 GLU A O 1
ATOM 1666 N N . GLU A 1 213 ? 3.044 22.124 -4.754 1.00 90.06 213 GLU A N 1
ATOM 1667 C CA . GLU A 1 213 ? 4.037 21.074 -4.574 1.00 90.06 213 GLU A CA 1
ATOM 1668 C C . GLU A 1 213 ? 3.456 19.714 -4.978 1.00 90.06 213 GLU A C 1
ATOM 1670 O O . GLU A 1 213 ? 2.470 19.239 -4.407 1.00 90.06 213 GLU A O 1
ATOM 1675 N N . ILE A 1 214 ? 4.118 19.033 -5.919 1.00 93.25 214 ILE A N 1
ATOM 1676 C CA . ILE A 1 214 ? 3.681 17.723 -6.431 1.00 93.25 214 ILE A CA 1
ATOM 1677 C C . ILE A 1 214 ? 3.415 16.714 -5.304 1.00 93.25 214 ILE A C 1
ATOM 1679 O O . ILE A 1 214 ? 2.389 16.042 -5.297 1.00 93.25 214 ILE A O 1
ATOM 1683 N N . LYS A 1 215 ? 4.283 16.664 -4.285 1.00 94.31 215 LYS A N 1
ATOM 1684 C CA . LYS A 1 215 ? 4.150 15.747 -3.14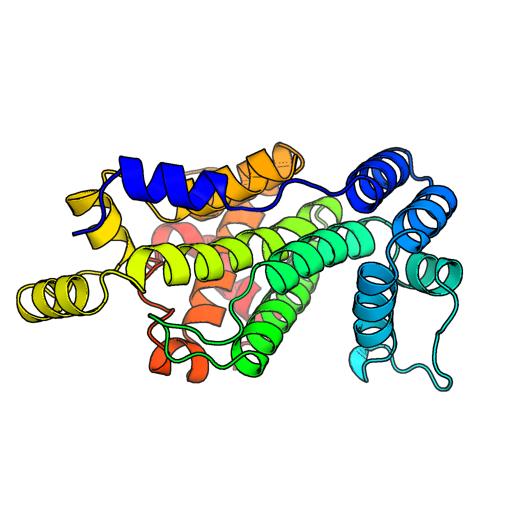1 1.00 94.31 215 LYS A CA 1
ATOM 1685 C C . LYS A 1 215 ? 2.882 16.021 -2.322 1.00 94.31 215 LYS A C 1
ATOM 1687 O O . LYS A 1 215 ? 2.238 15.080 -1.872 1.00 94.31 215 LYS A O 1
ATOM 1692 N N . CYS A 1 216 ? 2.510 17.287 -2.160 1.00 93.88 216 CYS A N 1
ATOM 1693 C CA . CYS A 1 216 ? 1.304 17.699 -1.443 1.00 93.88 216 CYS A CA 1
ATOM 1694 C C . CYS A 1 216 ? 0.029 17.398 -2.215 1.00 93.88 216 CYS A C 1
ATOM 1696 O O . CYS A 1 216 ? -0.977 16.974 -1.652 1.00 93.88 216 CYS A O 1
ATOM 1698 N N . ARG A 1 217 ? 0.065 17.569 -3.532 1.00 95.50 217 ARG A N 1
ATOM 1699 C CA . ARG A 1 217 ? -1.059 17.176 -4.372 1.00 95.50 217 ARG A CA 1
ATOM 1700 C C . ARG A 1 217 ? -1.254 15.660 -4.364 1.00 95.50 217 ARG A C 1
ATOM 1702 O O . ARG A 1 217 ? -2.360 15.179 -4.131 1.00 95.50 217 ARG A O 1
ATOM 1709 N N . LEU A 1 218 ? -0.163 14.906 -4.506 1.00 97.44 218 LEU A N 1
ATOM 1710 C CA . LEU A 1 218 ? -0.160 13.449 -4.380 1.00 97.44 218 LEU A CA 1
ATOM 1711 C C . LEU A 1 218 ? -0.675 12.986 -3.012 1.00 97.44 218 LEU A C 1
ATOM 1713 O O . LEU A 1 218 ? -1.408 12.004 -2.952 1.00 97.44 218 LEU A O 1
ATOM 1717 N N . SER A 1 219 ? -0.346 13.673 -1.913 1.00 96.81 219 SER A N 1
ATOM 1718 C CA . SER A 1 219 ? -0.835 13.278 -0.587 1.00 96.81 219 SER A CA 1
ATOM 1719 C C . SER A 1 219 ? -2.344 13.466 -0.442 1.00 96.81 219 SER A C 1
ATOM 1721 O O . SER A 1 219 ? -3.000 12.617 0.161 1.00 96.81 219 SER A O 1
ATOM 1723 N N . LYS A 1 220 ? -2.912 14.521 -1.042 1.00 96.19 220 LYS A N 1
ATOM 1724 C CA . LYS A 1 220 ? -4.368 14.729 -1.122 1.00 96.19 220 LYS A CA 1
ATOM 1725 C C . LYS A 1 220 ? -5.047 13.608 -1.910 1.00 96.19 220 LYS A C 1
ATOM 1727 O O . LYS A 1 220 ? -6.034 13.043 -1.439 1.00 96.19 220 LYS A O 1
ATOM 1732 N N . TYR A 1 221 ? -4.483 13.226 -3.056 1.00 97.38 221 TYR A N 1
ATOM 1733 C CA . TYR A 1 221 ? -4.977 12.080 -3.817 1.00 97.38 221 TYR A CA 1
ATOM 1734 C C . TYR A 1 221 ? -4.850 10.759 -3.061 1.00 97.38 221 TYR A C 1
ATOM 1736 O O . TYR A 1 221 ? -5.765 9.946 -3.117 1.00 97.38 221 TYR A O 1
ATOM 1744 N N . LEU A 1 222 ? -3.744 10.531 -2.348 1.00 96.94 222 LEU A N 1
ATOM 1745 C CA . LEU A 1 222 ? -3.527 9.300 -1.591 1.00 96.94 222 LEU A CA 1
ATOM 1746 C C . LEU A 1 222 ? -4.514 9.181 -0.420 1.00 96.94 222 LEU A C 1
ATOM 1748 O O . LEU A 1 222 ? -5.058 8.097 -0.205 1.00 96.94 222 LEU A O 1
ATOM 1752 N N . HIS A 1 223 ? -4.799 10.292 0.278 1.00 95.50 223 HIS A N 1
ATOM 1753 C CA . HIS A 1 223 ? -5.856 10.369 1.299 1.00 95.50 223 HIS A CA 1
ATOM 1754 C C . HIS A 1 223 ? -7.209 9.981 0.706 1.00 95.50 223 HIS A C 1
ATOM 1756 O O . HIS A 1 223 ? -7.903 9.105 1.223 1.00 95.50 223 HIS A O 1
ATOM 1762 N N . LEU A 1 224 ? -7.574 10.627 -0.407 1.00 95.75 224 LEU A N 1
ATOM 1763 C CA . LEU A 1 224 ? -8.855 10.416 -1.070 1.00 95.75 224 LEU A CA 1
ATOM 1764 C C . LEU A 1 224 ? -8.989 8.989 -1.611 1.00 95.75 224 LEU A C 1
ATOM 1766 O O . LEU A 1 224 ? -10.034 8.369 -1.429 1.00 95.75 224 LEU A O 1
ATOM 1770 N N . LEU A 1 225 ? -7.927 8.447 -2.211 1.00 96.81 225 LEU A N 1
ATOM 1771 C CA . LEU A 1 225 ? -7.897 7.085 -2.733 1.00 96.81 225 LEU A CA 1
ATOM 1772 C C . LEU A 1 225 ? -8.090 6.060 -1.620 1.00 96.81 225 LEU A C 1
ATOM 1774 O O . LEU A 1 225 ? -8.890 5.141 -1.772 1.00 96.81 225 LEU A O 1
ATOM 1778 N N . LEU A 1 226 ? -7.380 6.216 -0.502 1.00 94.94 226 LEU A N 1
ATOM 1779 C CA . LEU A 1 226 ? -7.501 5.276 0.600 1.00 94.94 226 LEU A CA 1
ATOM 1780 C C . LEU A 1 226 ? -8.896 5.335 1.227 1.00 94.94 226 LEU A C 1
ATOM 1782 O O . LEU A 1 226 ? -9.488 4.290 1.487 1.00 94.94 226 LEU A O 1
ATOM 1786 N N . PHE A 1 227 ? -9.451 6.536 1.408 1.00 93.88 227 PHE A N 1
ATOM 1787 C CA . PHE A 1 227 ? -10.824 6.701 1.879 1.00 93.88 227 PHE A CA 1
ATOM 1788 C C . PHE A 1 227 ? -11.845 6.059 0.926 1.00 93.88 227 PHE A C 1
ATOM 1790 O O . PHE A 1 227 ? -12.743 5.345 1.374 1.00 93.88 227 PHE A O 1
ATOM 1797 N N . TYR A 1 228 ? -11.687 6.277 -0.383 1.00 95.00 228 TYR A N 1
ATOM 1798 C CA . TYR A 1 228 ? -12.523 5.684 -1.426 1.00 95.00 228 TYR A CA 1
ATOM 1799 C C . TYR A 1 228 ? -12.472 4.150 -1.400 1.00 95.00 228 TYR A C 1
ATOM 1801 O O . TYR A 1 228 ? -13.516 3.503 -1.346 1.00 95.00 228 TYR A O 1
ATOM 1809 N N . GLU A 1 229 ? -11.275 3.558 -1.383 1.00 95.19 229 GLU A N 1
ATOM 1810 C CA . GLU A 1 229 ? -11.112 2.100 -1.368 1.00 95.19 229 GLU A CA 1
ATOM 1811 C C . GLU A 1 229 ? -11.665 1.471 -0.086 1.00 95.19 229 GLU A C 1
ATOM 1813 O O . GLU A 1 229 ? -12.329 0.436 -0.133 1.00 95.19 229 GLU A O 1
ATOM 1818 N N . LEU A 1 230 ? -11.468 2.124 1.061 1.00 93.88 230 LEU A N 1
ATOM 1819 C CA . LEU A 1 230 ? -12.034 1.682 2.334 1.00 93.88 230 LEU A CA 1
ATOM 1820 C C . LEU A 1 230 ? -13.557 1.847 2.413 1.00 93.88 230 LEU A C 1
ATOM 1822 O O . LEU A 1 230 ? -14.205 1.142 3.182 1.00 93.88 230 LEU A O 1
ATOM 1826 N N . SER A 1 231 ? -14.136 2.732 1.606 1.00 93.94 231 SER A N 1
ATOM 1827 C CA . SER A 1 231 ? -15.583 2.945 1.510 1.00 93.94 231 SER A CA 1
ATOM 1828 C C . SER A 1 231 ? -16.268 2.014 0.506 1.00 93.94 231 SER A C 1
ATOM 1830 O O . SER A 1 231 ? -17.481 2.096 0.313 1.00 93.94 231 SER A O 1
ATOM 1832 N N . ARG A 1 232 ? -15.534 1.099 -0.140 1.00 94.00 232 ARG A N 1
ATOM 1833 C CA . ARG A 1 232 ? -16.153 0.072 -0.985 1.00 94.00 232 ARG A CA 1
ATOM 1834 C C . ARG A 1 232 ? -16.985 -0.901 -0.137 1.00 94.00 232 ARG A C 1
ATOM 1836 O O . ARG A 1 232 ? -16.568 -1.209 0.979 1.00 94.00 232 ARG A O 1
ATOM 1843 N N . PRO A 1 233 ? -18.102 -1.452 -0.661 1.00 95.06 233 PRO A N 1
ATOM 1844 C CA . PRO A 1 233 ? -19.028 -2.286 0.115 1.00 95.06 233 PRO A CA 1
ATOM 1845 C C . PRO A 1 233 ? -18.351 -3.398 0.925 1.00 95.06 233 PRO A C 1
ATOM 1847 O O . PRO A 1 233 ? -18.574 -3.499 2.124 1.00 95.06 233 PRO A O 1
ATOM 1850 N N . VAL A 1 234 ? -17.430 -4.145 0.307 1.00 94.88 234 VAL A N 1
ATOM 1851 C CA . VAL A 1 234 ? -16.671 -5.220 0.972 1.00 94.88 234 VAL A CA 1
ATOM 1852 C C . VAL A 1 234 ? -15.854 -4.699 2.164 1.00 94.88 234 VAL A C 1
ATOM 1854 O O . VAL A 1 234 ? -15.836 -5.317 3.224 1.00 94.88 234 VAL A O 1
ATOM 1857 N N . MET A 1 235 ? -15.207 -3.538 2.026 1.00 95.00 235 MET A N 1
ATOM 1858 C CA . MET A 1 235 ? -14.382 -2.947 3.088 1.00 95.00 235 MET A CA 1
ATOM 1859 C C . MET A 1 235 ? -15.233 -2.326 4.207 1.00 95.00 235 MET A C 1
ATOM 1861 O O . MET A 1 235 ? -14.860 -2.419 5.380 1.00 95.00 235 MET A O 1
ATOM 1865 N N . LEU A 1 236 ? -16.390 -1.747 3.858 1.00 92.38 236 LEU A N 1
ATOM 1866 C CA . LEU A 1 236 ? -17.392 -1.252 4.809 1.00 92.38 236 LEU A CA 1
ATOM 1867 C C . LEU A 1 236 ? -17.965 -2.395 5.654 1.00 92.38 236 LEU A C 1
ATOM 1869 O O . LEU A 1 236 ? -17.941 -2.328 6.881 1.00 92.38 236 LEU A O 1
ATOM 1873 N N . GLU A 1 237 ? -18.439 -3.461 5.008 1.00 92.94 237 GLU A N 1
ATOM 1874 C CA . GLU A 1 237 ? -18.999 -4.645 5.673 1.00 92.94 237 GLU A CA 1
ATOM 1875 C C . GLU A 1 237 ? -17.965 -5.341 6.566 1.00 92.94 237 GLU A C 1
ATOM 1877 O O . GLU A 1 237 ? -18.297 -5.856 7.640 1.00 92.94 237 GLU A O 1
ATOM 1882 N N . ALA A 1 238 ? -16.693 -5.297 6.160 1.00 92.69 238 ALA A N 1
ATOM 1883 C CA . ALA A 1 238 ? -15.585 -5.818 6.942 1.00 92.69 238 ALA A CA 1
ATOM 1884 C C . ALA A 1 238 ? -15.189 -4.952 8.152 1.00 92.69 238 ALA A C 1
ATOM 1886 O O . ALA A 1 238 ? -14.438 -5.427 9.008 1.00 92.69 238 ALA A O 1
ATOM 1887 N N . GLY A 1 239 ? -15.680 -3.709 8.239 1.00 90.06 239 GLY A N 1
ATOM 1888 C CA . GLY A 1 239 ? -15.363 -2.750 9.302 1.00 90.06 239 GLY A CA 1
ATOM 1889 C C . GLY A 1 239 ? -14.001 -2.059 9.159 1.00 90.06 239 GLY A C 1
ATOM 1890 O O . GLY A 1 239 ? -13.542 -1.408 10.099 1.00 90.06 239 GLY A O 1
ATOM 1891 N N . ALA A 1 240 ? -13.341 -2.183 8.004 1.00 89.44 240 ALA A N 1
ATOM 1892 C CA . ALA A 1 240 ? -12.002 -1.638 7.762 1.00 89.44 240 ALA A CA 1
ATOM 1893 C C . ALA A 1 240 ? -11.999 -0.119 7.501 1.00 89.44 240 ALA A C 1
ATOM 1895 O O . ALA A 1 240 ? -10.966 0.537 7.620 1.00 89.44 240 ALA A O 1
ATOM 1896 N N . ASN A 1 241 ? -13.155 0.469 7.188 1.00 86.44 241 ASN A N 1
ATOM 1897 C CA . ASN A 1 241 ? -13.311 1.902 6.927 1.00 86.44 241 ASN A CA 1
ATOM 1898 C C . ASN A 1 241 ? -13.155 2.800 8.157 1.00 86.44 241 ASN A C 1
ATOM 1900 O O . ASN A 1 241 ? -13.031 4.013 8.027 1.00 86.44 241 ASN A O 1
ATOM 1904 N N . SER A 1 242 ? -13.155 2.217 9.353 1.00 80.25 242 SER A N 1
ATOM 1905 C CA . SER A 1 242 ? -13.178 2.971 10.604 1.00 80.25 242 SER A CA 1
ATOM 1906 C C . SER A 1 242 ? -11.803 3.547 11.006 1.00 80.25 242 SER A C 1
ATOM 1908 O O . SER A 1 242 ? -11.674 4.020 12.126 1.00 80.25 242 SER A O 1
ATOM 1910 N N . PHE A 1 243 ? -10.771 3.502 10.149 1.00 76.50 243 PHE A N 1
ATOM 1911 C CA . PHE A 1 243 ? -9.418 4.024 10.451 1.00 76.50 243 PHE A CA 1
ATOM 1912 C C . PHE A 1 243 ? -9.122 5.415 9.933 1.00 76.50 243 PHE A C 1
ATOM 1914 O O . PHE A 1 243 ? -8.116 6.008 10.323 1.00 76.50 243 PHE A O 1
ATOM 1921 N N . ILE A 1 244 ? -9.921 5.902 8.991 1.00 78.50 244 ILE A N 1
ATOM 1922 C CA . ILE A 1 244 ? -9.604 7.139 8.297 1.00 78.50 244 ILE A CA 1
ATOM 1923 C C . ILE A 1 244 ? -10.795 8.053 8.347 1.00 78.50 244 ILE A C 1
ATOM 1925 O O . ILE A 1 244 ? -11.873 7.759 7.836 1.00 78.50 244 ILE A O 1
ATOM 1929 N N . GLU A 1 245 ? -10.546 9.206 8.942 1.00 83.69 245 GLU A N 1
ATOM 1930 C CA . GLU A 1 245 ? -11.463 10.319 8.904 1.00 83.69 245 GLU A CA 1
ATOM 1931 C C . GLU A 1 245 ? -11.405 10.976 7.520 1.00 83.69 245 GLU A C 1
ATOM 1933 O O . GLU A 1 245 ? -10.334 11.327 7.011 1.00 83.69 245 GLU A O 1
ATOM 1938 N N . PHE A 1 246 ? -12.568 11.173 6.904 1.00 87.81 246 PHE A N 1
ATOM 1939 C CA . PHE A 1 246 ? -12.644 11.960 5.683 1.00 87.81 246 PHE A CA 1
ATOM 1940 C C . PHE A 1 246 ? -12.377 13.437 5.987 1.00 87.81 246 PHE A C 1
ATOM 1942 O O . PHE A 1 246 ? -13.011 14.024 6.860 1.00 87.81 246 PHE A O 1
ATOM 1949 N N . LYS A 1 247 ? -11.456 14.054 5.242 1.00 90.06 247 LYS A N 1
ATOM 1950 C CA . LYS A 1 247 ? -11.062 15.459 5.410 1.00 90.06 247 LYS A CA 1
ATOM 1951 C C . LYS A 1 247 ? -11.419 16.247 4.146 1.00 90.06 247 LYS A C 1
ATOM 1953 O O . LYS A 1 247 ? -10.543 16.467 3.310 1.00 90.06 247 LYS A O 1
ATOM 1958 N N . PRO A 1 248 ? -12.687 16.665 3.969 1.00 90.06 248 PRO A N 1
ATOM 1959 C CA . PRO A 1 248 ? -13.153 17.265 2.718 1.00 90.06 248 PRO A CA 1
ATOM 1960 C C . PRO A 1 248 ? -12.393 18.542 2.351 1.00 90.06 248 PRO A C 1
ATOM 1962 O O . PRO A 1 248 ? -12.095 18.754 1.181 1.00 90.06 248 PRO A O 1
ATOM 1965 N N . GLN A 1 249 ? -12.022 19.369 3.333 1.00 91.50 249 GLN A N 1
ATOM 1966 C CA . GLN A 1 249 ? -11.244 20.587 3.088 1.00 91.50 249 GLN A CA 1
ATOM 1967 C C . GLN A 1 249 ? -9.857 20.257 2.529 1.00 91.50 249 GLN A C 1
ATOM 1969 O O . GLN A 1 249 ? -9.429 20.880 1.560 1.00 91.50 249 GLN A O 1
ATOM 1974 N N . TYR A 1 250 ? -9.199 19.234 3.084 1.00 93.06 250 TYR A N 1
ATOM 1975 C CA . TYR A 1 250 ? -7.861 18.813 2.672 1.00 93.06 250 TYR A CA 1
ATOM 1976 C C . TYR A 1 250 ? -7.830 18.342 1.214 1.00 93.06 250 TYR A C 1
ATOM 1978 O O . TYR A 1 250 ? -6.941 18.727 0.459 1.00 93.06 250 TYR A O 1
ATOM 1986 N N . VAL A 1 251 ? -8.823 17.549 0.800 1.00 93.56 251 VAL A N 1
ATOM 1987 C CA . VAL A 1 251 ? -8.876 16.965 -0.552 1.00 93.56 251 VAL A CA 1
ATOM 1988 C C . VAL A 1 251 ? -9.605 17.830 -1.578 1.00 93.56 251 VAL A C 1
ATOM 1990 O O . VAL A 1 251 ? -9.572 17.496 -2.757 1.00 93.56 251 VAL A O 1
ATOM 1993 N N . SER A 1 252 ? -10.252 18.922 -1.161 1.00 92.00 252 SER A N 1
ATOM 1994 C CA . SER A 1 252 ? -11.174 19.726 -1.984 1.00 92.00 252 SER A CA 1
ATOM 1995 C C . SER A 1 252 ? -10.644 20.087 -3.377 1.00 92.00 252 SER A C 1
ATOM 1997 O O . SER A 1 252 ? -11.387 20.031 -4.352 1.00 92.00 252 SER A O 1
ATOM 1999 N N . GLU A 1 253 ? -9.353 20.390 -3.480 1.00 91.50 253 GLU A N 1
ATOM 2000 C CA . GLU A 1 253 ? -8.692 20.800 -4.722 1.00 91.50 253 GLU A CA 1
ATOM 2001 C C . GLU A 1 253 ? -8.481 19.664 -5.735 1.00 91.50 253 GLU A C 1
ATOM 2003 O O . GLU A 1 253 ? -8.290 19.941 -6.914 1.00 91.50 253 GLU A O 1
ATOM 2008 N N . VAL A 1 254 ? -8.516 18.400 -5.299 1.00 94.25 254 VAL A N 1
ATOM 2009 C CA . VAL A 1 254 ? -8.243 17.234 -6.158 1.00 94.25 254 VAL A CA 1
ATOM 2010 C C . VAL A 1 254 ? -9.474 16.360 -6.415 1.00 94.25 254 VAL A C 1
ATOM 2012 O O . VAL A 1 254 ? -9.399 15.432 -7.215 1.00 94.25 254 VAL A O 1
ATOM 2015 N N . VAL A 1 255 ? -10.615 16.628 -5.763 1.00 93.44 255 VAL A N 1
ATOM 2016 C CA . VAL A 1 255 ? -11.810 15.758 -5.834 1.00 93.44 255 VAL A CA 1
ATOM 2017 C C . VAL A 1 255 ? -12.328 15.586 -7.261 1.00 93.44 255 VAL A C 1
ATOM 2019 O O . VAL A 1 255 ? -12.612 14.460 -7.662 1.00 93.44 255 VAL A O 1
ATOM 2022 N N . SER A 1 256 ? -12.452 16.675 -8.024 1.00 90.81 256 SER A N 1
ATOM 2023 C CA . SER A 1 256 ? -12.985 16.618 -9.392 1.00 90.81 256 SER A CA 1
ATOM 2024 C C . SER A 1 256 ? -12.088 15.781 -10.305 1.00 90.81 256 SER A C 1
ATOM 2026 O O . SER A 1 256 ? -12.546 14.827 -10.923 1.00 90.81 256 SER A O 1
ATOM 2028 N N . GLN A 1 257 ? -10.786 16.069 -10.307 1.00 94.00 257 GLN A N 1
ATOM 2029 C CA . GLN A 1 257 ? -9.800 15.337 -11.105 1.00 94.00 257 GLN A CA 1
ATOM 2030 C C . GLN A 1 257 ? -9.681 13.872 -10.672 1.00 94.00 257 GLN A C 1
ATOM 2032 O O . GLN A 1 257 ? -9.501 12.986 -11.504 1.00 94.00 257 GLN A O 1
ATOM 2037 N N . PHE A 1 258 ? -9.821 13.585 -9.376 1.00 95.75 258 PHE A N 1
ATOM 2038 C CA . PHE A 1 258 ? -9.803 12.217 -8.870 1.00 95.75 258 PHE A CA 1
ATOM 2039 C C . PHE A 1 258 ? -10.903 11.360 -9.500 1.00 95.75 258 PHE A C 1
ATOM 2041 O O . PHE A 1 258 ? -10.626 10.226 -9.888 1.00 95.75 258 PHE A O 1
ATOM 2048 N N . GLN A 1 259 ? -12.125 11.887 -9.631 1.00 92.44 259 GLN A N 1
ATOM 2049 C CA . GLN A 1 259 ? -13.240 11.162 -10.249 1.00 92.44 259 GLN A CA 1
ATOM 2050 C C . GLN A 1 259 ? -12.928 10.798 -11.705 1.00 92.44 259 GLN A C 1
ATOM 2052 O O . GLN A 1 259 ? -13.115 9.640 -12.090 1.00 92.44 259 GLN A O 1
ATOM 2057 N N . ASP A 1 260 ? -12.354 11.740 -12.458 1.00 93.38 260 ASP A N 1
ATOM 2058 C CA . ASP A 1 260 ? -11.957 11.547 -13.856 1.00 93.38 260 ASP A CA 1
ATOM 2059 C C . ASP A 1 260 ? -10.835 10.502 -14.006 1.00 93.38 260 ASP A C 1
ATOM 2061 O O . ASP A 1 260 ? -10.887 9.634 -14.878 1.00 93.38 260 ASP A O 1
ATOM 2065 N N . ILE A 1 261 ? -9.817 10.552 -13.139 1.00 94.12 261 ILE A N 1
ATOM 2066 C CA . ILE A 1 261 ? -8.649 9.656 -13.201 1.00 94.12 261 ILE A CA 1
ATOM 2067 C C . ILE A 1 261 ? -9.014 8.236 -12.761 1.00 94.12 261 ILE A C 1
ATOM 2069 O O . ILE A 1 261 ? -8.600 7.237 -13.363 1.00 94.12 261 ILE A O 1
ATOM 2073 N N . VAL A 1 262 ? -9.739 8.135 -11.650 1.00 90.06 262 VAL A N 1
ATOM 2074 C CA . VAL A 1 262 ? -10.011 6.862 -10.990 1.00 90.06 262 VAL A CA 1
ATOM 2075 C C . VAL A 1 262 ? -11.206 6.156 -11.626 1.00 90.06 262 VAL A C 1
ATOM 2077 O O . VAL A 1 262 ? -11.254 4.925 -11.576 1.00 90.06 262 VAL A O 1
ATOM 2080 N N . GLY A 1 263 ? -12.101 6.882 -12.300 1.00 79.25 263 GLY A N 1
ATOM 2081 C CA . GLY A 1 263 ? -13.316 6.326 -12.890 1.00 79.25 263 GLY A CA 1
ATOM 2082 C C . GLY A 1 263 ? -14.295 5.937 -11.792 1.00 79.25 263 GLY A C 1
ATOM 2083 O O . GLY A 1 263 ? -14.597 4.755 -11.612 1.00 79.25 263 GLY A O 1
ATOM 2084 N N . VAL A 1 264 ? -14.686 6.927 -10.991 1.00 67.38 264 VAL A N 1
ATOM 2085 C CA . VAL A 1 264 ? -15.724 6.772 -9.970 1.00 67.38 264 VAL A CA 1
ATOM 2086 C C . VAL A 1 264 ? -17.057 7.128 -10.624 1.00 67.38 264 VAL A C 1
ATOM 2088 O O . VAL A 1 264 ? -17.339 8.308 -10.812 1.00 67.38 264 VAL A O 1
ATOM 2091 N N . GLU A 1 265 ? -17.829 6.112 -11.012 1.00 46.75 265 GLU A N 1
ATOM 2092 C CA . GLU A 1 265 ? -19.267 6.252 -11.298 1.00 46.75 265 GLU A CA 1
ATOM 2093 C C . GLU A 1 265 ? -20.080 6.164 -10.001 1.00 46.75 265 GLU A C 1
ATOM 2095 O O . GLU A 1 265 ? -19.743 5.303 -9.150 1.00 46.75 265 GLU A O 1
#

Radius of gyration: 18.38 Å; chains: 1; bounding box: 43×42×51 Å

Sequence (265 aa):
MVTQQQIAEYLKKVPPLSEALKKSFEALENGDLAGASKAAATDPAIIYYLKQIVNSAAFGFRNEVTDPSQIFSILGIARVKQLLYAFMVHSMAPKKWNFFKLSRDDFIQFQASMMNRWEKIVKAENADEFFLSASAIMSAGLVVADGIFGDHADDIALIRQVEDLDLDTILERVAKVRFDSIVVSVAKIWEVDPNVIDLVKLSFAKKDCSSEEIKCRLSKYLHLLLFYELSRPVMLEAGANSFIEFKPQYVSEVVSQFQDIVGVE

Organism: NCBI:txid223786

Foldseek 3Di:
DFAQVNLVVLLVPLDFDDQLRVQLLVCLVVQNLVSNLVSVVVPVLSLVQLQVVCPDVVVPDPDRDRRSSVSSVVQDSLSSLLSSLLSSLLVLADCDQQQFPDHSVNLVVLLVLQLVLLVLVCVVLVHDSNLSNLSSLLSSLLRSLSVRCSVPNVVVVVVCVVPVAFPQVVCCVRYVDGSLNSSLSSCVSHVRDVLSSVLSNLLLVPDADDVVDSSLLSSLLSVVSVLVSCPPPSNVNRSVNRRHDDDCVSNVVCVVVSCVRSVDD

Secondary structure (DSSP, 8-state):
---HHHHHHHHTTSPPPPHHHHHHHHHHHTT-HHHHHHHHTTSHHHHHHHHHHHTSTTT--SS----HHHHHHHHHHHHHHHHHHHHHHHHHS-SS-SSS---HHHHHHHHHHHHHHHHHHHHHTT--GGGGHHHHHHHHHHHHHHHHHHTTHHHHHHHHHHS---HHHHHHHHHS--HHHHHHHHHHHTT--HHHHHHHHHTT-SS---TTSHHHHHHHHHHHHHHHHHTSHHHHHTTGGGG----HHHHTTTHHHHHHHHT--

=== Feature glossary ===
The record interleaves many kinds of information about one protein. Here is each kind framed as the question it answers.

Q: What are the backbone torsion angles?
A: φ (phi) and ψ (psi) are the two rotatable backbone dihedrals per residue: φ is the C(i-1)–N–Cα–C torsion, ψ is the N–Cα–C–N(i+1) torsion, both in degrees on (−180°, 180°]. α-helical residues cluster near (−60°, −45°); β-strand residues near (−120°, +130°). A Ramachandran plot is simply a scatter of (φ, ψ) for every residue.

Q: What is the amino-acid chain?
A: This is the polypeptide sequence — one letter per residue, N-terminus first. Length ranges from a few dozen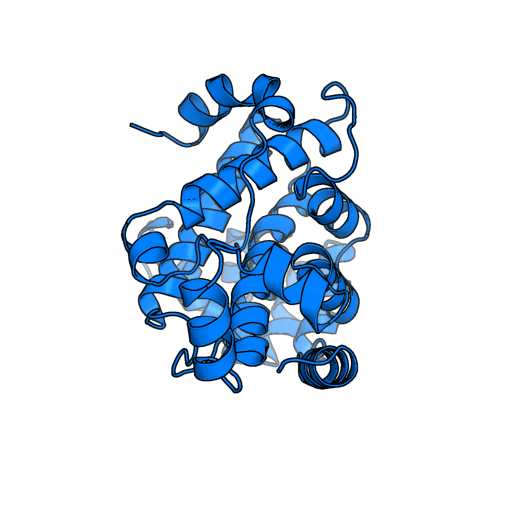 residues for small domains to over a thousand for large multi-domain proteins.

Q: How mobile is each atom in the crystal?
A: For experimental (PDB) structures, the B-factor (temperature factor) quantifies the positional spread of each atom in the crystal — a combination of thermal vibration and static disorder — in units of Å². High B-factors mark flexible loops or poorly resolved regions; low B-factors mark the rigid, well-ordered core.

Q: Are the domains correctly placed relative to each other?
A: Predicted Aligned Error (PAE) is an AlphaFold confidence matrix: entry (i, j) is the expected error in the position of residue j, in ångströms, when the prediction is superimposed on the true structure at residue i. Low PAE within a block of residues means that block is internally rigid and well-predicted; high PAE between two blocks means their relative placement is uncertain even if each block individually is confident.

Q: How confident is the AlphaFold model at each residue?
A: pLDDT is the predicted lDDT-Cα score: AlphaFold's confidence that the local environment of each residue (all inter-atomic distances within 15 Å) is correctly placed. It is a per-residue number between 0 and 100, with higher meaning more reliable.

Q: What family and function is it annotated with?
A: Functional annotations link the protein to curated databases. InterPro entries identify conserved domains and families by matching the sequence against member-database signatures (Pfam, PROSITE, CDD, …). Gene Ontology (GO) terms describe molecular function, biological process, and cellular component in a controlled vocabulary. CATH places the structure in a hierarchical fold classification (Class/Architecture/Topology/Homologous-superfamily). The organism is the source species.

Q: How big and how compact is the whole molecule?
A: Three whole-structure scalars: the radius of gyration (RMS distance of Cα from centroid, in Å), the count of Cα–Cα contacts (pairs closer than 8 Å and separated by more than four residues in sequence — i.e. tertiary, not local, contacts), and the bounding-box dimensions. Together they distinguish compact globular folds from extended fibres or disordered chains.

Q: What known structures does this most resemble?
A: The Foldseek neighbor list gives the closest experimentally determined structures in the PDB, ranked by structural alignment. TM-score near 1 means near-identical fold; near 0.3 means only rough topology match. This is how one finds what a novel AlphaFold prediction most resembles in the solved-structure universe.

Q: Which residues are buried vs exposed?
A: SASA measures how much of the protein is reachable by solvent. It is computed by rolling a water-sized probe over the atomic surface and summing the exposed area (Å²). Per-residue SASA distinguishes core (buried, low SASA) from surface (exposed, high SASA) residues; total SASA is a whole-molecule size measure.

Q: Which residues are in helices, strands, or loops?
A: Eight-state secondary structure (DSSP): H is the canonical α-helix, G the tighter 3₁₀-helix, I the wider π-helix; E/B are β-structure, T and S are turns and bends, and '-' is everything else. DSSP derives these from the pattern of main-chain N–H···O=C hydrogen bonds, not from the sequence.

Q: Where is each backbone atom in 3D?
A: Structure coordinates are given as an mmCIF _atom_site loop: one row per atom with element, residue name, chain id, sequence number, and x/y/z position in Å. Only the four main-chain atoms per residue are included here; side chains are omitted to keep the record compact.

Q: What if only a Cα trace is available?
A: Three-state secondary structure (P-SEA) collapses the eight DSSP classes into helix (a), strand (b), and coil (c). P-SEA assigns these from Cα geometry alone — distances and angles — without requiring backbone oxygens, so it works on any Cα trace.

Q: What do the rendered images show?
A: The six renders are orthographic views along the three Cartesian axes in both directions. Representation (cartoon, sticks, or surface) and color scheme (sequence-rainbow or by-chain) vary across proteins so the training set covers all the common visualization conventions.

Q: What does the local fold look like, residue by residue?
A: Foldseek's 3Di representation compresses backbone geometry into a per-residue letter drawn from a learned twenty-state alphabet. It captures the tertiary interaction pattern around each residue — which residues are packed against it in space, regardless of where they are in sequence.

Q: What do the diagnostic plots show?
A: The contact map is a binary N×N matrix image: pixel (i, j) is dark where Cα_i and Cα_j are within 8 Å and |i−j|>4. Because the |i−j|>4 filter removes local helical contacts, off-diagonal stripes parallel to the main diagonal indicate parallel β-sheets; stripes perpendicular to it indicate antiparallel β-sheets. The Ramachandran plot scatters every residue's (φ, ψ) pair against the sterically allowed regions. The PAE heatmap renders the predicted-aligned-error matrix.